Protein AF-A0A7Y5WI92-F1 (afdb_monomer_lite)

Radius of gyration: 19.94 Å; chains: 1; bounding box: 48×37×70 Å

Structure (mmCIF, N/CA/C/O backbone):
data_AF-A0A7Y5WI92-F1
#
_entry.id   AF-A0A7Y5WI92-F1
#
loop_
_atom_site.group_PDB
_atom_site.id
_atom_site.type_symbol
_atom_site.label_atom_id
_atom_site.label_alt_id
_atom_site.label_comp_id
_atom_site.label_asym_id
_atom_site.label_entity_id
_atom_site.label_seq_id
_atom_site.pdbx_PDB_ins_code
_atom_site.Cartn_x
_atom_site.Cartn_y
_atom_site.Cartn_z
_atom_site.occupancy
_atom_site.B_iso_or_equiv
_atom_site.auth_seq_id
_atom_site.auth_comp_id
_atom_site.auth_asym_id
_atom_site.auth_atom_id
_atom_site.pdbx_PDB_model_num
ATOM 1 N N . MET A 1 1 ? -10.619 -9.379 30.634 1.00 44.12 1 MET A N 1
ATOM 2 C CA . MET A 1 1 ? -10.848 -8.044 30.033 1.00 44.12 1 MET A CA 1
ATOM 3 C C . MET A 1 1 ? -9.515 -7.308 30.082 1.00 44.12 1 MET A C 1
ATOM 5 O O . MET A 1 1 ? -8.879 -7.418 31.123 1.00 44.12 1 MET A O 1
ATOM 9 N N . PRO A 1 2 ? -9.027 -6.676 29.000 1.00 53.22 2 PRO A N 1
ATOM 10 C CA . PRO A 1 2 ? -7.726 -6.002 29.025 1.00 53.22 2 PRO A CA 1
ATOM 11 C C . PRO A 1 2 ? -7.753 -4.842 30.025 1.00 53.22 2 PRO A C 1
ATOM 13 O O . PRO A 1 2 ? -8.765 -4.144 30.109 1.00 53.22 2 PRO A O 1
ATOM 16 N N . THR A 1 3 ? -6.672 -4.630 30.774 1.00 62.88 3 THR A N 1
ATOM 17 C CA . THR A 1 3 ? -6.598 -3.511 31.730 1.00 62.88 3 THR A CA 1
ATOM 18 C C . THR A 1 3 ? -6.566 -2.162 30.992 1.00 62.88 3 THR A C 1
ATOM 20 O O . THR A 1 3 ? -6.168 -2.107 29.825 1.00 62.88 3 THR A O 1
ATOM 23 N N . PRO A 1 4 ? -6.912 -1.031 31.639 1.00 60.34 4 PRO A N 1
ATOM 24 C CA . PRO A 1 4 ? -6.808 0.295 31.017 1.00 60.34 4 PRO A CA 1
ATOM 25 C C . PRO A 1 4 ? -5.392 0.644 30.520 1.00 60.34 4 PRO A C 1
ATOM 27 O O . PRO A 1 4 ? -5.226 1.480 29.631 1.00 60.34 4 PRO A O 1
ATOM 30 N N . ALA A 1 5 ? -4.355 0.025 31.094 1.00 57.72 5 ALA A N 1
ATOM 31 C CA . ALA A 1 5 ? -2.976 0.135 30.620 1.00 57.72 5 ALA A CA 1
ATOM 32 C C . ALA A 1 5 ? -2.752 -0.663 29.319 1.00 57.72 5 ALA A C 1
ATOM 34 O O . ALA A 1 5 ? -2.165 -0.140 28.375 1.00 57.72 5 ALA A O 1
ATOM 35 N N . GLU A 1 6 ? -3.295 -1.881 29.231 1.00 55.91 6 GLU A N 1
ATOM 36 C CA . GLU A 1 6 ? -3.242 -2.748 28.042 1.00 55.91 6 GLU A CA 1
ATOM 37 C C . GLU A 1 6 ? -4.072 -2.184 26.869 1.00 55.91 6 GLU A C 1
ATOM 39 O O . GLU A 1 6 ? -3.681 -2.283 25.705 1.00 55.91 6 GLU A O 1
ATOM 44 N N . GLN A 1 7 ? -5.188 -1.506 27.157 1.00 59.47 7 GLN A N 1
ATOM 45 C CA . GLN A 1 7 ? -5.973 -0.779 26.149 1.00 59.47 7 GLN A CA 1
ATOM 46 C C . GLN A 1 7 ? -5.222 0.448 25.605 1.00 59.47 7 GLN A C 1
ATOM 48 O O . GLN A 1 7 ? -5.239 0.700 24.398 1.00 59.47 7 GLN A O 1
ATOM 53 N N . ARG A 1 8 ? -4.512 1.188 26.470 1.00 60.69 8 ARG A N 1
ATOM 54 C CA . ARG A 1 8 ? -3.684 2.339 26.068 1.00 60.69 8 ARG A CA 1
ATOM 55 C C . ARG A 1 8 ? -2.449 1.925 25.266 1.00 60.69 8 ARG A C 1
ATOM 57 O O . ARG A 1 8 ? -2.127 2.594 24.284 1.00 60.69 8 ARG A O 1
ATOM 64 N N . SER A 1 9 ? -1.789 0.823 25.630 1.00 60.28 9 SER A N 1
ATOM 65 C CA . SER A 1 9 ? -0.645 0.304 24.868 1.00 60.28 9 SER A CA 1
ATOM 66 C C . SER A 1 9 ? -1.064 -0.198 23.483 1.00 60.28 9 SER A C 1
ATOM 68 O O . SER A 1 9 ? -0.413 0.134 22.494 1.00 60.28 9 SER A O 1
ATOM 70 N N . THR A 1 10 ? -2.204 -0.893 23.387 1.00 63.06 10 THR A N 1
ATOM 71 C CA . THR A 1 10 ? -2.765 -1.365 22.108 1.00 63.06 10 THR A CA 1
ATOM 72 C C . THR A 1 10 ? -3.136 -0.195 21.188 1.00 63.06 10 THR A C 1
ATOM 74 O O . THR A 1 10 ? -2.841 -0.230 19.993 1.00 63.06 10 THR A O 1
ATOM 77 N N . GLY A 1 11 ? -3.716 0.880 21.740 1.00 78.88 11 GLY A N 1
ATOM 78 C CA . GLY A 1 11 ? -4.037 2.098 20.986 1.00 78.88 11 GLY A CA 1
ATOM 79 C C . GLY A 1 11 ? -2.800 2.818 20.436 1.00 78.88 11 GLY A C 1
ATOM 80 O O . GLY A 1 11 ? -2.787 3.210 19.270 1.00 78.88 11 GLY A O 1
ATOM 81 N N . ARG A 1 12 ? -1.731 2.932 21.239 1.00 85.88 12 ARG A N 1
ATOM 82 C CA . ARG A 1 12 ? -0.458 3.533 20.800 1.00 85.88 12 ARG A CA 1
ATOM 83 C C . ARG A 1 12 ? 0.262 2.677 19.761 1.00 85.88 12 ARG A C 1
ATOM 85 O O . ARG A 1 12 ? 0.777 3.226 18.794 1.00 85.88 12 ARG A O 1
ATOM 92 N N . GLY A 1 13 ? 0.275 1.353 19.928 1.00 89.50 13 GLY A N 1
ATOM 93 C CA . GLY A 1 13 ? 0.869 0.437 18.951 1.00 89.50 13 GLY A CA 1
ATOM 94 C C . GLY A 1 13 ? 0.193 0.532 17.581 1.00 89.50 13 GLY A C 1
ATOM 95 O O . GLY A 1 13 ? 0.869 0.601 16.560 1.00 89.50 13 GLY A O 1
ATOM 96 N N . PHE A 1 14 ? -1.139 0.621 17.554 1.00 90.44 14 PHE A N 1
ATOM 97 C CA . PHE A 1 14 ? -1.894 0.825 16.317 1.00 90.44 14 PHE A CA 1
ATOM 98 C C . PHE A 1 14 ? -1.601 2.184 15.657 1.00 90.44 14 PHE A C 1
ATOM 100 O O . PHE A 1 14 ? -1.408 2.246 14.446 1.00 90.44 14 PHE A O 1
ATOM 107 N N . ALA A 1 15 ? -1.515 3.265 16.437 1.00 93.44 15 ALA A N 1
ATOM 108 C CA . ALA A 1 15 ? -1.177 4.591 15.916 1.00 93.44 15 ALA A CA 1
ATOM 109 C C . ALA A 1 15 ? 0.239 4.638 15.307 1.00 93.44 15 ALA A C 1
ATOM 111 O O . ALA A 1 15 ? 0.433 5.197 14.225 1.00 93.44 15 ALA A O 1
ATOM 112 N N . TRP A 1 16 ? 1.213 3.982 15.946 1.00 94.94 16 TRP A N 1
ATOM 113 C CA . TRP A 1 16 ? 2.556 3.808 15.386 1.00 94.94 16 TRP A CA 1
ATOM 114 C C . TRP A 1 16 ? 2.563 2.962 14.118 1.00 94.94 16 TRP A C 1
ATOM 116 O O . TRP A 1 16 ? 3.269 3.307 13.177 1.00 94.94 16 TRP A O 1
ATOM 126 N N . LEU A 1 17 ? 1.755 1.901 14.059 1.00 94.50 17 LEU A N 1
ATOM 127 C CA . LEU A 1 17 ? 1.609 1.087 12.854 1.00 94.50 17 LEU A CA 1
ATOM 128 C C . LEU A 1 17 ? 1.070 1.916 11.683 1.00 94.50 17 LEU A C 1
ATOM 130 O O . LEU A 1 17 ? 1.618 1.825 10.590 1.00 94.50 17 LEU A O 1
ATOM 134 N N . LEU A 1 18 ? 0.039 2.741 11.898 1.00 95.50 18 LEU A N 1
ATOM 135 C CA . LEU A 1 18 ? -0.482 3.625 10.848 1.00 95.50 18 LEU A CA 1
ATOM 136 C C . LEU A 1 18 ? 0.546 4.682 10.431 1.00 95.50 18 LEU A C 1
ATOM 138 O O . LEU A 1 18 ? 0.718 4.920 9.241 1.00 95.50 18 LEU A O 1
ATOM 142 N N . THR A 1 19 ? 1.259 5.271 11.392 1.00 97.00 19 THR A N 1
ATOM 143 C CA . THR A 1 19 ? 2.294 6.277 11.113 1.00 97.00 19 THR A CA 1
ATOM 144 C C . THR A 1 19 ? 3.440 5.668 10.310 1.00 97.00 19 THR A C 1
ATOM 146 O O . THR A 1 19 ? 3.756 6.144 9.229 1.00 97.00 19 THR A O 1
ATOM 149 N N . GLY A 1 20 ? 4.035 4.580 10.802 1.00 96.56 20 GLY A N 1
ATOM 150 C CA . GLY A 1 20 ? 5.157 3.912 10.147 1.00 96.56 20 GLY A CA 1
ATOM 151 C C . GLY A 1 20 ? 4.761 3.290 8.812 1.00 96.56 20 GLY A C 1
ATOM 152 O O . GLY A 1 20 ? 5.437 3.511 7.814 1.00 96.56 20 GLY A O 1
ATOM 153 N N . GLY A 1 21 ? 3.638 2.569 8.766 1.00 94.69 21 GLY A N 1
ATOM 154 C CA . GLY A 1 21 ? 3.116 1.981 7.534 1.00 94.69 21 GLY A CA 1
ATOM 155 C C . GLY A 1 21 ? 2.783 3.044 6.488 1.00 94.69 21 GLY A C 1
ATOM 156 O O . GLY A 1 21 ? 3.228 2.934 5.351 1.00 94.69 21 GLY A O 1
ATOM 157 N N . GLY A 1 22 ? 2.075 4.107 6.880 1.00 96.38 22 GLY A N 1
ATOM 158 C CA . GLY A 1 22 ? 1.788 5.249 6.014 1.00 96.38 22 GLY A CA 1
ATOM 159 C C . GLY A 1 22 ? 3.062 5.911 5.490 1.00 96.38 22 GLY A C 1
ATOM 160 O O . GLY A 1 22 ? 3.203 6.075 4.286 1.00 96.38 22 GLY A O 1
ATOM 161 N N . SER A 1 23 ? 4.035 6.212 6.351 1.00 97.94 23 SER A N 1
ATOM 162 C CA . SER A 1 23 ? 5.294 6.839 5.929 1.00 97.94 23 SER A CA 1
ATOM 163 C C . SER A 1 23 ? 6.123 5.950 4.997 1.00 97.94 23 SER A C 1
ATOM 165 O O . SER A 1 23 ? 6.623 6.434 3.987 1.00 97.94 23 SER A O 1
ATOM 167 N N . ILE A 1 24 ? 6.245 4.649 5.281 1.00 97.56 24 ILE A N 1
ATOM 168 C CA . ILE A 1 24 ? 6.984 3.708 4.420 1.00 97.56 24 ILE A CA 1
ATOM 169 C C . ILE A 1 24 ? 6.293 3.569 3.059 1.00 97.56 24 ILE A C 1
ATOM 171 O O . ILE A 1 24 ? 6.953 3.636 2.023 1.00 97.56 24 ILE A O 1
ATOM 175 N N . GLY A 1 25 ? 4.965 3.410 3.052 1.00 96.50 25 GLY A N 1
ATOM 176 C CA . GLY A 1 25 ? 4.184 3.345 1.818 1.00 96.50 25 GLY A CA 1
ATOM 177 C C . GLY A 1 25 ? 4.285 4.633 1.004 1.00 96.50 25 GLY A C 1
ATOM 178 O O . GLY A 1 25 ? 4.453 4.576 -0.212 1.00 96.50 25 GLY A O 1
ATOM 179 N N . LEU A 1 26 ? 4.253 5.790 1.671 1.00 97.94 26 LEU A N 1
ATOM 180 C CA . LEU A 1 26 ? 4.402 7.100 1.045 1.00 97.94 26 LEU A CA 1
ATOM 181 C C . LEU A 1 26 ? 5.776 7.252 0.397 1.00 97.94 26 LEU A C 1
ATOM 183 O O . LEU A 1 26 ? 5.848 7.657 -0.757 1.00 97.94 26 LEU A O 1
ATOM 187 N N . LEU A 1 27 ? 6.851 6.893 1.100 1.00 97.69 27 LEU A N 1
ATOM 188 C CA . LEU A 1 27 ? 8.205 6.943 0.550 1.00 97.69 27 LEU A CA 1
ATOM 189 C C . LEU A 1 27 ? 8.338 6.035 -0.677 1.00 97.69 27 LEU A C 1
ATOM 191 O O . LEU A 1 27 ? 8.806 6.487 -1.718 1.00 97.69 27 LEU A O 1
ATOM 195 N N . ALA A 1 28 ? 7.866 4.788 -0.595 1.00 94.88 28 ALA A N 1
ATOM 196 C CA . ALA A 1 28 ? 7.905 3.861 -1.726 1.00 94.88 28 ALA A CA 1
ATOM 197 C C . ALA A 1 28 ? 7.089 4.374 -2.926 1.00 94.88 28 ALA A C 1
ATOM 199 O O . ALA A 1 28 ? 7.553 4.312 -4.063 1.00 94.88 28 ALA A O 1
ATOM 200 N N . ALA A 1 29 ? 5.893 4.919 -2.683 1.00 96.19 29 ALA A N 1
ATOM 201 C CA . ALA A 1 29 ? 5.043 5.483 -3.728 1.00 96.19 29 ALA A CA 1
ATOM 202 C C . ALA A 1 29 ? 5.629 6.766 -4.338 1.00 96.19 29 ALA A C 1
ATOM 204 O O . ALA A 1 29 ? 5.543 6.955 -5.548 1.00 96.19 29 ALA A O 1
ATOM 205 N N . ALA A 1 30 ? 6.246 7.627 -3.528 1.00 96.62 30 ALA A N 1
ATOM 206 C CA . ALA A 1 30 ? 6.900 8.844 -3.994 1.00 96.62 30 ALA A CA 1
ATOM 207 C C . ALA A 1 30 ? 8.115 8.521 -4.870 1.00 96.62 30 ALA A C 1
ATOM 209 O O . ALA A 1 30 ? 8.253 9.099 -5.945 1.00 96.62 30 ALA A O 1
ATOM 210 N N . VAL A 1 31 ? 8.944 7.554 -4.463 1.00 95.44 31 VAL A N 1
ATOM 211 C CA . VAL A 1 31 ? 10.058 7.074 -5.293 1.00 95.44 31 VAL A CA 1
ATOM 212 C C . VAL A 1 31 ? 9.522 6.508 -6.604 1.00 95.44 31 VAL A C 1
ATOM 214 O O . VAL A 1 31 ? 9.915 6.981 -7.660 1.00 95.44 31 VAL A O 1
ATOM 217 N N . LEU A 1 32 ? 8.543 5.598 -6.563 1.00 93.38 32 LEU A N 1
ATOM 218 C CA . LEU A 1 32 ? 7.900 5.074 -7.777 1.00 93.38 32 LEU A CA 1
ATOM 219 C C . LEU A 1 32 ? 7.353 6.174 -8.691 1.00 93.38 32 LEU A C 1
ATOM 221 O O . LEU A 1 32 ? 7.422 6.061 -9.910 1.00 93.38 32 LEU A O 1
ATOM 225 N N . LEU A 1 33 ? 6.791 7.237 -8.125 1.00 94.19 33 LEU A N 1
ATOM 226 C CA . LEU A 1 33 ? 6.288 8.354 -8.908 1.00 94.19 33 LEU A CA 1
ATOM 227 C C . LEU A 1 33 ? 7.425 9.116 -9.606 1.00 94.19 33 LEU A C 1
ATOM 229 O O . LEU A 1 33 ? 7.308 9.433 -10.789 1.00 94.19 33 LEU A O 1
ATOM 233 N N . VAL A 1 34 ? 8.528 9.375 -8.900 1.00 94.75 34 VAL A N 1
ATOM 234 C CA . VAL A 1 34 ? 9.725 10.015 -9.470 1.00 94.75 34 VAL A CA 1
ATOM 235 C C . VAL A 1 34 ? 10.322 9.156 -10.584 1.00 94.75 34 VAL A C 1
ATOM 237 O O . VAL A 1 34 ? 10.576 9.672 -11.670 1.00 94.75 34 VAL A O 1
ATOM 240 N N . GLU A 1 35 ? 10.463 7.850 -10.353 1.00 92.69 35 GLU A N 1
ATOM 241 C CA . GLU A 1 35 ? 10.952 6.876 -11.338 1.00 92.69 35 GLU A CA 1
ATOM 242 C C . GLU A 1 35 ? 10.067 6.872 -12.598 1.00 92.69 35 GLU A C 1
ATOM 244 O O . GLU A 1 35 ? 10.574 6.879 -13.720 1.00 92.69 35 GLU A O 1
ATOM 249 N N . LYS A 1 36 ? 8.735 6.955 -12.438 1.00 90.06 36 LYS A N 1
ATOM 250 C CA . LYS A 1 36 ? 7.794 7.036 -13.570 1.00 90.06 36 LYS A CA 1
ATOM 251 C C . LYS A 1 36 ? 8.021 8.304 -14.379 1.00 90.06 36 LYS A C 1
ATOM 253 O O . LYS A 1 36 ? 8.039 8.246 -15.603 1.00 90.06 36 LYS A O 1
ATOM 258 N N . PHE A 1 37 ? 8.171 9.447 -13.713 1.00 91.38 37 PHE A N 1
ATOM 259 C CA . PHE A 1 37 ? 8.401 10.714 -14.402 1.00 91.38 37 PHE A CA 1
ATOM 260 C C . PHE A 1 37 ? 9.759 10.764 -15.098 1.00 91.38 37 PHE A C 1
ATOM 262 O O . PHE A 1 37 ? 9.850 11.345 -16.175 1.00 91.38 37 PHE A O 1
ATOM 269 N N . ALA A 1 38 ? 10.797 10.161 -14.517 1.00 91.44 38 ALA A N 1
ATOM 270 C CA . ALA A 1 38 ? 12.093 10.026 -15.172 1.00 91.44 38 ALA A CA 1
ATOM 271 C C . ALA A 1 38 ? 11.970 9.192 -16.456 1.00 91.44 38 ALA A C 1
ATOM 273 O O . ALA A 1 38 ? 12.371 9.658 -17.519 1.00 91.44 38 ALA A O 1
ATOM 274 N N . LEU A 1 39 ? 11.296 8.040 -16.382 1.00 88.62 39 LEU A N 1
ATOM 275 C CA . LEU A 1 39 ? 11.058 7.168 -17.535 1.00 88.62 39 LEU A CA 1
ATOM 276 C C . LEU A 1 39 ? 10.194 7.827 -18.629 1.00 88.62 39 LEU A C 1
ATOM 278 O O . LEU A 1 39 ? 10.406 7.597 -19.813 1.00 88.62 39 LEU A O 1
ATOM 282 N N . LEU A 1 40 ? 9.217 8.659 -18.248 1.00 87.56 40 LEU A N 1
ATOM 283 C CA . LEU A 1 40 ? 8.394 9.417 -19.200 1.00 87.56 40 LEU A CA 1
ATOM 284 C C . LEU A 1 40 ? 9.176 10.534 -19.911 1.00 87.56 40 LEU A C 1
ATOM 286 O O . LEU A 1 40 ? 8.797 10.926 -21.011 1.00 87.56 40 LEU A O 1
ATOM 290 N N . ARG A 1 41 ? 10.231 11.071 -19.284 1.00 91.44 41 ARG A N 1
ATOM 291 C CA . ARG A 1 41 ? 11.103 12.093 -19.887 1.00 91.44 41 ARG A CA 1
ATOM 292 C C . ARG A 1 41 ? 12.172 11.480 -20.779 1.00 91.44 41 ARG A C 1
ATOM 294 O O . ARG A 1 41 ? 12.480 12.048 -21.820 1.00 91.44 41 ARG A O 1
ATOM 301 N N . ASP A 1 42 ? 12.728 10.352 -20.358 1.00 89.69 42 ASP A N 1
ATOM 302 C CA . ASP A 1 42 ? 13.762 9.623 -21.078 1.00 89.69 42 ASP A CA 1
ATOM 303 C C . ASP A 1 42 ? 13.425 8.122 -21.090 1.00 89.69 42 ASP A C 1
ATOM 305 O O . ASP A 1 42 ? 13.624 7.435 -20.085 1.00 89.69 42 ASP A O 1
ATOM 309 N N . PRO A 1 43 ? 12.943 7.583 -22.224 1.00 85.88 43 PRO A N 1
ATOM 310 C CA . PRO A 1 43 ? 12.629 6.162 -22.359 1.00 85.88 43 PRO A CA 1
ATOM 311 C C . PRO A 1 43 ? 13.834 5.227 -22.184 1.00 85.88 43 PRO A C 1
ATOM 313 O O . PRO A 1 43 ? 13.641 4.025 -22.010 1.00 85.88 43 PRO A O 1
ATOM 316 N N . THR A 1 44 ? 15.065 5.749 -22.252 1.00 87.38 44 THR A N 1
ATOM 317 C CA . THR A 1 44 ? 16.300 4.979 -22.033 1.00 87.38 44 THR A CA 1
ATOM 318 C C . THR A 1 44 ? 16.743 4.958 -20.568 1.00 87.38 44 THR A C 1
ATOM 320 O O . THR A 1 44 ? 17.673 4.231 -20.215 1.00 87.38 44 THR A O 1
ATOM 323 N N . TYR A 1 45 ? 16.050 5.701 -19.698 1.00 87.50 45 TYR A N 1
ATOM 324 C CA . TYR A 1 45 ? 16.299 5.715 -18.264 1.00 87.50 45 TYR A CA 1
ATOM 325 C C . TYR A 1 45 ? 16.100 4.325 -17.648 1.00 87.50 45 TYR A C 1
ATOM 327 O O . TYR A 1 45 ? 15.074 3.674 -17.851 1.00 87.50 45 TYR A O 1
ATOM 335 N N . VAL A 1 46 ? 17.069 3.890 -16.841 1.00 87.94 46 VAL A N 1
ATOM 336 C CA . VAL A 1 46 ? 17.007 2.629 -16.095 1.00 87.94 46 VAL A CA 1
ATOM 337 C C . VAL A 1 46 ? 16.598 2.934 -14.653 1.00 87.94 46 VAL A C 1
ATOM 339 O O . VAL A 1 46 ? 17.393 3.525 -13.919 1.00 87.94 46 VAL A O 1
ATOM 342 N N . PRO A 1 47 ? 15.390 2.526 -14.216 1.00 87.94 47 PRO A N 1
ATOM 343 C CA . PRO A 1 47 ? 14.935 2.807 -12.861 1.00 87.94 47 PRO A CA 1
ATOM 344 C C . PRO A 1 47 ? 15.801 2.144 -11.796 1.00 87.94 47 PRO A C 1
ATOM 346 O O . PRO A 1 47 ? 16.227 1.001 -11.981 1.00 87.94 47 PRO A O 1
ATOM 349 N N . SER A 1 48 ? 15.952 2.783 -10.634 1.00 85.06 48 SER A N 1
ATOM 350 C CA . SER A 1 48 ? 16.763 2.251 -9.518 1.00 85.06 48 SER A CA 1
ATOM 351 C C . SER A 1 48 ? 16.273 0.891 -8.993 1.00 85.06 48 SER A C 1
ATOM 353 O O . SER A 1 48 ? 17.038 0.081 -8.473 1.00 85.06 48 SER A O 1
ATOM 355 N N . CYS A 1 49 ? 14.983 0.615 -9.181 1.00 84.00 49 CYS A N 1
ATOM 356 C CA . CYS A 1 49 ? 14.313 -0.640 -8.858 1.00 84.00 49 CYS A CA 1
ATOM 357 C C . CYS A 1 49 ? 14.497 -1.747 -9.919 1.00 84.00 49 CYS A C 1
ATOM 359 O O . CYS A 1 49 ? 13.878 -2.805 -9.779 1.00 84.00 49 CYS A O 1
ATOM 361 N N . SER A 1 50 ? 15.280 -1.519 -10.981 1.00 88.00 50 SER A N 1
ATOM 362 C CA . SER A 1 50 ? 15.551 -2.492 -12.050 1.00 88.00 50 SER A CA 1
ATOM 363 C C . SER A 1 50 ? 16.916 -3.147 -11.840 1.00 88.00 50 SER A C 1
ATOM 365 O O . SER A 1 50 ? 17.943 -2.627 -12.260 1.00 88.00 50 SER A O 1
ATOM 367 N N . ILE A 1 51 ? 16.919 -4.287 -11.151 1.00 83.12 51 ILE A N 1
ATOM 368 C CA . ILE A 1 51 ? 18.138 -4.968 -10.685 1.00 83.12 51 ILE A CA 1
ATOM 369 C C . ILE A 1 51 ? 18.509 -6.118 -11.624 1.00 83.12 51 ILE A C 1
ATOM 371 O O . ILE A 1 51 ? 19.681 -6.399 -11.859 1.00 83.12 51 ILE A O 1
ATOM 375 N N . ASN A 1 52 ? 17.501 -6.822 -12.134 1.00 81.50 52 ASN A N 1
ATOM 376 C CA . ASN A 1 52 ? 17.672 -7.976 -13.006 1.00 81.50 52 ASN A CA 1
ATOM 377 C C . ASN A 1 52 ? 16.413 -8.161 -13.880 1.00 81.50 52 ASN A C 1
ATOM 379 O O . ASN A 1 52 ? 15.424 -7.453 -13.674 1.00 81.50 52 ASN A O 1
ATOM 383 N N . PRO A 1 53 ? 16.409 -9.101 -14.844 1.00 78.25 53 PRO A N 1
ATOM 384 C CA . PRO A 1 53 ? 15.280 -9.275 -15.761 1.00 78.25 53 PRO A CA 1
ATOM 385 C C . PRO A 1 53 ? 13.937 -9.584 -15.080 1.00 78.25 53 PRO A C 1
ATOM 387 O O . PRO A 1 53 ? 12.894 -9.210 -15.606 1.00 78.25 53 PRO A O 1
ATOM 390 N N . VAL A 1 54 ? 13.949 -10.230 -13.907 1.00 80.00 54 VAL A N 1
ATOM 391 C CA . VAL A 1 54 ? 12.739 -10.539 -13.125 1.00 80.00 54 VAL A CA 1
ATOM 392 C C . VAL A 1 54 ? 12.350 -9.371 -12.217 1.00 80.00 54 VAL A C 1
ATOM 394 O O . VAL A 1 54 ? 11.176 -9.020 -12.129 1.00 80.00 54 VAL A O 1
ATOM 397 N N . LEU A 1 55 ? 13.319 -8.740 -11.552 1.00 82.75 55 LEU A N 1
ATOM 398 C CA . LEU A 1 55 ? 13.160 -7.542 -10.729 1.00 82.75 55 LEU A CA 1
ATOM 399 C C . LEU A 1 55 ? 13.373 -6.289 -11.591 1.00 82.75 55 LEU A C 1
ATOM 401 O O . LEU A 1 55 ? 14.376 -5.590 -11.436 1.00 82.75 55 LEU A O 1
ATOM 405 N N . SER A 1 56 ? 12.447 -6.035 -12.519 1.00 86.06 56 SER A N 1
ATOM 406 C CA . SER A 1 56 ? 12.530 -4.949 -13.500 1.00 86.06 56 SER A CA 1
ATOM 407 C C . SER A 1 56 ? 11.350 -3.987 -13.385 1.00 86.06 56 SER A C 1
ATOM 409 O O . SER A 1 56 ? 10.272 -4.191 -13.946 1.00 86.06 56 SER A O 1
ATOM 411 N N . CYS A 1 57 ? 11.585 -2.885 -12.683 1.00 81.19 57 CYS A N 1
ATOM 412 C CA . CYS A 1 57 ? 10.637 -1.790 -12.519 1.00 81.19 57 CYS A CA 1
ATOM 413 C C . CYS A 1 57 ? 10.218 -1.179 -13.864 1.00 81.19 57 CYS A C 1
ATOM 415 O O . CYS A 1 57 ? 9.031 -0.966 -14.098 1.00 81.19 57 CYS A O 1
ATOM 417 N N . GLY A 1 58 ? 11.179 -0.970 -14.775 1.00 78.06 58 GLY A N 1
ATOM 418 C CA . GLY A 1 58 ? 10.927 -0.370 -16.089 1.00 78.06 58 GLY A CA 1
ATOM 419 C C . GLY A 1 58 ? 9.919 -1.165 -16.919 1.00 78.06 58 GLY A C 1
ATOM 420 O O . GLY A 1 58 ? 8.985 -0.585 -17.466 1.00 78.06 58 GLY A O 1
ATOM 421 N N . SER A 1 59 ? 10.037 -2.499 -16.922 1.00 78.50 59 SER A N 1
ATOM 422 C CA . SER A 1 59 ? 9.104 -3.385 -17.636 1.00 78.50 59 SER A CA 1
ATOM 423 C C . SER A 1 59 ? 7.683 -3.368 -17.072 1.00 78.50 59 SER A C 1
ATOM 425 O O . SER A 1 59 ? 6.728 -3.578 -17.809 1.00 78.50 59 SER A O 1
ATOM 427 N N . VAL A 1 60 ? 7.525 -3.095 -15.773 1.00 81.88 60 VAL A N 1
ATOM 428 C CA . VAL A 1 60 ? 6.210 -2.965 -15.132 1.00 81.88 60 VAL A CA 1
ATOM 429 C C . VAL A 1 60 ? 5.609 -1.594 -15.438 1.00 81.88 60 VAL A C 1
ATOM 431 O O . VAL A 1 60 ? 4.423 -1.484 -15.745 1.00 81.88 60 VAL A O 1
ATOM 434 N N . MET A 1 61 ? 6.420 -0.538 -15.369 1.00 82.56 61 MET A N 1
ATOM 435 C CA . MET A 1 61 ? 5.967 0.852 -15.463 1.00 82.56 61 MET A CA 1
ATOM 436 C C . MET A 1 61 ? 5.658 1.319 -16.887 1.00 82.56 61 MET A C 1
ATOM 438 O O . MET A 1 61 ? 4.944 2.312 -17.045 1.00 82.56 61 MET A O 1
ATOM 442 N N . SER A 1 62 ? 6.153 0.617 -17.906 1.00 81.44 62 SER A N 1
ATOM 443 C CA . SER A 1 62 ? 5.828 0.858 -19.318 1.00 81.44 62 SER A CA 1
ATOM 444 C C . SER A 1 62 ? 4.489 0.251 -19.753 1.00 81.44 62 SER A C 1
ATOM 446 O O . SER A 1 62 ? 4.056 0.457 -20.885 1.00 81.44 62 SER A O 1
ATOM 448 N N . THR A 1 63 ? 3.813 -0.488 -18.870 1.00 83.25 63 THR A N 1
ATOM 449 C CA . THR A 1 63 ? 2.556 -1.166 -19.201 1.00 83.25 63 THR A CA 1
ATOM 450 C C . THR A 1 63 ? 1.334 -0.266 -18.993 1.00 83.25 63 THR A C 1
ATOM 452 O O . THR A 1 63 ? 1.340 0.570 -18.085 1.00 83.25 63 THR A O 1
ATOM 455 N N . PRO A 1 64 ? 0.235 -0.470 -19.746 1.00 81.88 64 PRO A N 1
ATOM 456 C CA . PRO A 1 64 ? -1.030 0.235 -19.511 1.00 81.88 64 PRO A CA 1
ATOM 457 C C . PRO A 1 64 ? -1.580 0.044 -18.089 1.00 81.88 64 PRO A C 1
ATOM 459 O O . PRO A 1 64 ? -2.236 0.918 -17.532 1.00 81.88 64 PRO A O 1
ATOM 462 N N . GLN A 1 65 ? -1.277 -1.092 -17.459 1.00 84.44 65 GLN A N 1
ATOM 463 C CA . GLN A 1 65 ? -1.675 -1.406 -16.091 1.00 84.44 65 GLN A CA 1
ATOM 464 C C . GLN A 1 65 ? -1.058 -0.449 -15.067 1.00 84.44 65 GLN A C 1
ATOM 466 O O . GLN A 1 65 ? -1.637 -0.276 -13.995 1.00 84.44 65 GLN A O 1
ATOM 471 N N . ALA A 1 66 ? 0.083 0.177 -15.380 1.00 81.00 66 ALA A N 1
ATOM 472 C CA . ALA A 1 66 ? 0.716 1.190 -14.537 1.00 81.00 66 ALA A CA 1
ATOM 473 C C . ALA A 1 66 ? -0.072 2.515 -14.490 1.00 81.00 66 ALA A C 1
ATOM 475 O O . ALA A 1 66 ? 0.213 3.360 -13.636 1.00 81.00 66 ALA A O 1
ATOM 476 N N . GLU A 1 67 ? -1.070 2.673 -15.365 1.00 89.44 67 GLU A N 1
ATOM 477 C CA . GLU A 1 67 ? -1.945 3.841 -15.490 1.00 89.44 67 GLU A CA 1
ATOM 478 C C . GLU A 1 67 ? -3.420 3.413 -15.563 1.00 89.44 67 GLU A C 1
ATOM 480 O O . GLU A 1 67 ?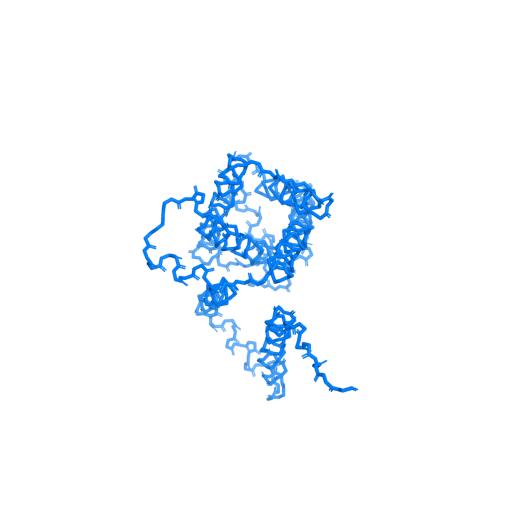 -4.176 3.819 -16.443 1.00 89.44 67 GLU A O 1
ATOM 485 N N . ALA A 1 68 ? -3.853 2.573 -14.615 1.00 86.69 68 ALA A N 1
ATOM 486 C CA . ALA A 1 68 ? -5.158 1.905 -14.656 1.00 86.69 68 ALA A CA 1
ATOM 487 C C . ALA A 1 68 ? -6.359 2.872 -14.697 1.00 86.69 68 ALA A C 1
ATOM 489 O O . ALA A 1 68 ? -7.431 2.507 -15.174 1.00 86.69 68 ALA A O 1
ATOM 490 N N . PHE A 1 69 ? -6.175 4.100 -14.207 1.00 88.19 69 PHE A N 1
ATOM 491 C CA . PHE A 1 69 ? -7.192 5.155 -14.180 1.00 88.19 69 PHE A CA 1
ATOM 492 C C . PHE A 1 69 ? -6.863 6.331 -15.118 1.00 88.19 69 PHE A C 1
ATOM 494 O O . PHE A 1 69 ? -7.415 7.417 -14.956 1.00 88.19 69 PHE A O 1
ATOM 501 N N . GLY A 1 70 ? -5.949 6.140 -16.077 1.00 87.00 70 GLY A N 1
ATOM 502 C CA . GLY A 1 70 ? -5.495 7.188 -17.003 1.00 87.00 70 GLY A CA 1
ATOM 503 C C . GLY A 1 70 ? -4.425 8.123 -16.430 1.00 87.00 70 GLY A C 1
ATOM 504 O O . GLY A 1 70 ? -4.081 9.125 -17.049 1.00 87.00 70 GLY A O 1
ATOM 505 N N . PHE A 1 71 ? -3.897 7.812 -15.246 1.00 90.44 71 PHE A N 1
ATOM 506 C CA . PHE A 1 71 ? -2.776 8.512 -14.628 1.00 90.44 71 PHE A CA 1
ATOM 507 C C . PHE A 1 71 ? -1.885 7.522 -13.869 1.00 90.44 71 PHE A C 1
ATOM 509 O O . PHE A 1 71 ? -2.360 6.443 -13.503 1.00 90.44 71 PHE A O 1
ATOM 516 N N . PRO A 1 72 ? -0.615 7.873 -13.584 1.00 91.88 72 PRO A N 1
ATOM 517 C CA . PRO A 1 72 ? 0.305 6.992 -12.877 1.00 91.88 72 PRO A CA 1
ATOM 518 C C . PRO A 1 72 ? -0.260 6.487 -11.548 1.00 91.88 72 PRO A C 1
ATOM 520 O O . PRO A 1 72 ? -0.475 7.265 -10.616 1.00 91.88 72 PRO A O 1
ATOM 523 N N . ASN A 1 73 ? -0.407 5.168 -11.416 1.00 93.50 73 ASN A N 1
ATOM 524 C CA . ASN A 1 73 ? -0.859 4.527 -10.180 1.00 93.50 73 ASN A CA 1
ATOM 525 C C . ASN A 1 73 ? -0.081 4.965 -8.918 1.00 93.50 73 ASN A C 1
ATOM 527 O O . ASN A 1 73 ? -0.714 5.063 -7.863 1.00 93.50 73 ASN A O 1
ATOM 531 N N . PRO A 1 74 ? 1.243 5.261 -8.962 1.00 93.44 74 PRO A N 1
ATOM 532 C CA . PRO A 1 74 ? 1.963 5.765 -7.791 1.00 93.44 74 PRO A CA 1
ATOM 533 C C . PRO A 1 74 ? 1.349 7.026 -7.163 1.00 93.44 74 PRO A C 1
ATOM 535 O O . PRO A 1 74 ? 1.467 7.201 -5.952 1.00 93.44 74 PRO A O 1
ATOM 538 N N . LEU A 1 75 ? 0.615 7.853 -7.923 1.00 95.19 75 LEU A N 1
ATOM 539 C CA . LEU A 1 75 ? -0.121 9.003 -7.377 1.00 95.19 75 LEU A CA 1
ATOM 540 C C . LEU A 1 75 ? -1.196 8.582 -6.368 1.00 95.19 75 LEU A C 1
ATOM 542 O O . LEU A 1 75 ? -1.325 9.211 -5.318 1.00 95.19 75 LEU A O 1
ATOM 546 N N . LEU A 1 76 ? -1.924 7.491 -6.637 1.00 95.38 76 LEU A N 1
ATOM 547 C CA . LEU A 1 76 ? -2.888 6.934 -5.679 1.00 95.38 76 LEU A CA 1
ATOM 548 C C . LEU A 1 76 ? -2.194 6.517 -4.385 1.00 95.38 76 LEU A C 1
ATOM 550 O O . LEU A 1 76 ? -2.716 6.755 -3.296 1.00 95.38 76 LEU A O 1
ATOM 554 N N . GLY A 1 77 ? -1.006 5.918 -4.512 1.00 95.81 77 GLY A N 1
ATOM 555 C CA . GLY A 1 77 ? -0.166 5.550 -3.378 1.00 95.81 77 GLY A CA 1
ATOM 556 C C . GLY A 1 77 ? 0.228 6.773 -2.555 1.00 95.81 77 GLY A C 1
ATOM 557 O O . GLY A 1 77 ? -0.011 6.792 -1.352 1.00 95.81 77 GLY A O 1
ATOM 558 N N . VAL A 1 78 ? 0.760 7.818 -3.196 1.00 97.88 78 VAL A N 1
ATOM 559 C CA . VAL A 1 78 ? 1.159 9.062 -2.520 1.00 97.88 78 VAL A CA 1
ATOM 560 C C . VAL A 1 78 ? -0.010 9.659 -1.738 1.00 97.88 78 VAL A C 1
ATOM 562 O O . VAL A 1 78 ? 0.125 9.919 -0.543 1.00 97.88 78 VAL A O 1
ATOM 565 N N . VAL A 1 79 ? -1.181 9.813 -2.360 1.00 97.69 79 VAL A N 1
ATOM 566 C CA . VAL A 1 79 ? -2.361 10.380 -1.686 1.00 97.69 79 VAL A CA 1
ATOM 567 C C . VAL A 1 79 ? -2.831 9.478 -0.542 1.00 97.69 79 VAL A C 1
ATOM 569 O O . VAL A 1 79 ? -2.970 9.933 0.594 1.00 97.69 79 VAL A O 1
ATOM 572 N N . GLY A 1 80 ? -3.044 8.188 -0.815 1.00 97.50 80 GLY A N 1
ATOM 573 C CA . GLY A 1 80 ? -3.580 7.244 0.163 1.00 97.50 80 GLY A CA 1
ATOM 574 C C . GLY A 1 80 ? -2.669 7.063 1.377 1.00 97.50 80 GLY A C 1
ATOM 575 O O . GLY A 1 80 ? -3.132 7.127 2.518 1.00 97.50 80 GLY A O 1
ATOM 576 N N . PHE A 1 81 ? -1.366 6.890 1.157 1.00 98.06 81 PHE A N 1
ATOM 577 C CA . PHE A 1 81 ? -0.406 6.706 2.241 1.00 98.06 81 PHE A CA 1
ATOM 578 C C . PHE A 1 81 ? -0.137 7.987 3.027 1.00 98.06 81 PHE A C 1
ATOM 580 O O . PHE A 1 81 ? 0.037 7.901 4.242 1.00 98.06 81 PHE A O 1
ATOM 587 N N . THR A 1 82 ? -0.196 9.162 2.388 1.00 98.38 82 THR A N 1
ATOM 588 C CA . THR A 1 82 ? -0.160 10.447 3.108 1.00 98.38 82 THR A CA 1
ATOM 589 C C . THR A 1 82 ? -1.321 10.538 4.089 1.00 98.38 82 THR A C 1
ATOM 591 O O . THR A 1 82 ? -1.101 10.779 5.273 1.00 98.38 82 THR A O 1
ATOM 594 N N . VAL A 1 83 ? -2.549 10.253 3.638 1.00 98.06 83 VAL A N 1
ATOM 595 C CA . VAL A 1 83 ? -3.736 10.257 4.508 1.00 98.06 83 VAL A CA 1
ATOM 596 C C . VAL A 1 83 ? -3.560 9.292 5.684 1.00 98.06 83 VAL A C 1
ATOM 598 O O . VAL A 1 83 ? -3.807 9.667 6.829 1.00 98.06 83 VAL A O 1
ATOM 601 N N . VAL A 1 84 ? -3.091 8.066 5.436 1.00 97.88 84 VAL A N 1
ATOM 602 C CA . VAL A 1 84 ? -2.846 7.079 6.502 1.00 97.88 84 VAL A CA 1
ATOM 603 C C . VAL A 1 84 ? -1.786 7.562 7.498 1.00 97.88 84 VAL A C 1
ATOM 605 O O . VAL A 1 84 ? -2.000 7.449 8.708 1.00 97.88 84 VAL A O 1
ATOM 608 N N . ALA A 1 85 ? -0.675 8.125 7.016 1.00 97.94 85 ALA A N 1
ATOM 609 C CA . ALA A 1 85 ? 0.385 8.661 7.865 1.00 97.94 85 ALA A CA 1
ATOM 610 C C . ALA A 1 85 ? -0.137 9.805 8.746 1.00 97.94 85 ALA A C 1
ATOM 612 O O . ALA A 1 85 ? 0.062 9.788 9.962 1.00 97.94 85 ALA A O 1
ATOM 613 N N . THR A 1 86 ? -0.887 10.748 8.165 1.00 98.00 86 THR A N 1
ATOM 614 C CA . THR A 1 86 ? -1.521 11.854 8.897 1.00 98.00 86 THR A CA 1
ATOM 615 C C . THR A 1 86 ? -2.474 11.344 9.973 1.00 98.00 86 THR A C 1
ATOM 617 O O . THR A 1 86 ? -2.452 11.842 11.097 1.00 98.00 86 THR A O 1
ATOM 620 N N . ILE A 1 87 ? -3.277 10.317 9.675 1.00 96.56 87 ILE A N 1
ATOM 621 C CA . ILE A 1 87 ? -4.164 9.688 10.663 1.00 96.56 87 ILE A CA 1
ATOM 622 C C . ILE A 1 87 ? -3.358 9.077 11.808 1.00 96.56 87 ILE A C 1
ATOM 624 O O . ILE A 1 87 ? -3.716 9.261 12.971 1.00 96.56 87 ILE A O 1
ATOM 628 N N . GLY A 1 88 ? -2.269 8.372 11.499 1.00 96.06 88 GLY A N 1
ATOM 629 C CA . GLY A 1 88 ? -1.369 7.812 12.504 1.00 96.06 88 GLY A CA 1
ATOM 630 C C . GLY A 1 88 ? -0.825 8.881 13.453 1.00 96.06 88 GLY A C 1
ATOM 631 O O . GLY A 1 88 ? -0.968 8.751 14.670 1.00 96.06 88 GLY A O 1
ATOM 632 N N . VAL A 1 89 ? -0.293 9.975 12.900 1.00 97.50 89 VAL A N 1
ATOM 633 C CA . VAL A 1 89 ? 0.231 11.109 13.678 1.00 97.50 89 VAL A CA 1
ATOM 634 C C . VAL A 1 89 ? -0.870 11.770 14.508 1.00 97.50 89 VAL A C 1
ATOM 636 O O . VAL A 1 89 ? -0.667 12.031 15.692 1.00 97.50 89 VAL A O 1
ATOM 639 N N . ALA A 1 90 ? -2.060 11.979 13.941 1.00 96.19 90 ALA A N 1
ATOM 640 C CA . ALA A 1 90 ? -3.190 12.555 14.666 1.00 96.19 90 ALA A CA 1
ATOM 641 C C . ALA A 1 90 ? -3.594 11.693 15.876 1.00 96.19 90 ALA A C 1
ATOM 643 O O . ALA A 1 90 ? -3.853 12.219 16.958 1.00 96.19 90 ALA A O 1
ATOM 644 N N . LEU A 1 91 ? -3.602 10.364 15.732 1.00 94.69 91 LEU A N 1
ATOM 645 C CA . LEU A 1 91 ? -3.868 9.447 16.844 1.00 94.69 91 LEU A CA 1
ATOM 646 C C . LEU A 1 91 ? -2.774 9.505 17.917 1.00 94.69 91 LEU A C 1
ATOM 648 O O . LEU A 1 91 ? -3.092 9.449 19.105 1.00 94.69 91 LEU A O 1
ATOM 652 N N . LEU A 1 92 ? -1.502 9.645 17.523 1.00 93.69 92 LEU A N 1
ATOM 653 C CA . LEU A 1 92 ? -0.391 9.847 18.462 1.00 93.69 92 LEU A CA 1
ATOM 654 C C . LEU A 1 92 ? -0.513 11.179 19.216 1.00 93.69 92 LEU A C 1
ATOM 656 O O . LEU A 1 92 ? -0.208 11.224 20.406 1.00 93.69 92 LEU A O 1
ATOM 660 N N . ALA A 1 93 ? -1.035 12.219 18.564 1.00 93.75 93 ALA A N 1
ATOM 661 C CA . ALA A 1 93 ? -1.368 13.505 19.178 1.00 93.75 93 ALA A CA 1
ATOM 662 C C . ALA A 1 93 ? -2.624 13.457 20.076 1.00 93.75 93 ALA A C 1
ATOM 664 O O . ALA A 1 93 ? -2.993 14.458 20.685 1.00 93.75 93 ALA A O 1
ATOM 665 N N . GLY A 1 94 ? -3.285 12.299 20.189 1.00 90.44 94 GLY A N 1
ATOM 666 C CA . GLY A 1 94 ? -4.439 12.094 21.064 1.00 90.44 94 GLY A CA 1
ATOM 667 C C . GLY A 1 94 ? -5.799 12.309 20.400 1.00 90.44 94 GLY A C 1
ATOM 668 O O . GLY A 1 94 ? -6.812 12.320 21.106 1.00 90.44 94 GLY A O 1
ATOM 669 N N . ALA A 1 95 ? -5.858 12.438 19.069 1.00 91.75 95 ALA A N 1
ATOM 670 C CA . ALA A 1 95 ? -7.122 12.540 18.348 1.00 91.75 95 ALA A CA 1
ATOM 671 C C . ALA A 1 95 ? -8.004 11.304 18.589 1.00 91.75 95 ALA A C 1
ATOM 673 O O . ALA A 1 95 ? -7.532 10.167 18.670 1.00 91.75 95 ALA A O 1
ATOM 674 N N . ARG A 1 96 ? -9.319 11.526 18.671 1.00 89.69 96 ARG A N 1
ATOM 675 C CA . ARG A 1 96 ? -10.326 10.473 18.874 1.00 89.69 96 ARG A CA 1
ATOM 676 C C . ARG A 1 96 ? -11.349 10.516 17.737 1.00 89.69 96 ARG A C 1
ATOM 678 O O . ARG A 1 96 ? -12.409 11.116 17.902 1.00 89.69 96 ARG A O 1
ATOM 685 N N . PRO A 1 97 ? -11.042 9.914 16.573 1.00 88.38 97 PRO A N 1
ATOM 686 C CA . PRO A 1 97 ? -11.916 9.993 15.412 1.00 88.38 97 PRO A CA 1
ATOM 687 C C . PRO A 1 97 ? -13.250 9.286 15.662 1.00 88.38 97 PRO A C 1
ATOM 689 O O . PRO A 1 97 ? -13.301 8.241 16.323 1.00 88.38 97 PRO A O 1
ATOM 692 N N . THR A 1 98 ? -14.320 9.833 15.088 1.00 91.06 98 THR A N 1
ATOM 693 C CA . THR A 1 98 ? -15.680 9.284 15.178 1.00 91.06 98 THR A CA 1
ATOM 694 C C . THR A 1 98 ? -15.828 7.998 14.360 1.00 91.06 98 THR A C 1
ATOM 696 O O . THR A 1 98 ? -14.986 7.660 13.528 1.00 91.06 98 THR A O 1
ATOM 699 N N . ARG A 1 99 ? -16.922 7.251 14.570 1.00 89.19 99 ARG A N 1
ATOM 700 C CA . ARG A 1 99 ? -17.184 5.976 13.873 1.00 89.19 99 ARG A CA 1
ATOM 701 C C . ARG A 1 99 ? -17.115 6.098 12.347 1.00 89.19 99 ARG A C 1
ATOM 703 O O . ARG A 1 99 ? -16.554 5.213 11.709 1.00 89.19 99 ARG A O 1
ATOM 710 N N . TRP A 1 100 ? -17.661 7.169 11.774 1.00 91.44 100 TRP A N 1
ATOM 711 C CA . TRP A 1 100 ? -17.710 7.353 10.320 1.00 91.44 100 TRP A CA 1
ATOM 712 C C . TRP A 1 100 ? -16.314 7.503 9.708 1.00 91.44 100 TRP A C 1
ATOM 714 O O . TRP A 1 100 ? -16.026 6.901 8.678 1.00 91.44 100 TRP A O 1
ATOM 724 N N . PHE A 1 101 ? -15.406 8.184 10.413 1.00 92.25 101 PHE A N 1
ATOM 725 C CA . PHE A 1 101 ? -14.007 8.303 10.007 1.00 92.25 101 PHE A CA 1
ATOM 726 C C . PHE A 1 101 ? -13.331 6.933 9.853 1.00 92.25 101 PHE A C 1
ATOM 728 O O . PHE A 1 101 ? -12.620 6.667 8.887 1.00 92.25 101 PHE A O 1
ATOM 735 N N . TRP A 1 102 ? -13.605 6.023 10.786 1.00 93.69 102 TRP A N 1
ATOM 736 C CA . TRP A 1 102 ? -13.067 4.665 10.754 1.00 93.69 102 TRP A CA 1
ATOM 737 C C . TRP A 1 102 ? -13.648 3.796 9.640 1.00 93.69 102 TRP A C 1
ATOM 739 O O . TRP A 1 102 ? -12.949 2.920 9.129 1.00 93.69 102 TRP A O 1
ATOM 749 N N . LEU A 1 103 ? -14.903 4.040 9.255 1.00 93.88 103 LEU A N 1
ATOM 750 C CA . LEU A 1 103 ? -15.520 3.402 8.092 1.00 93.88 103 LEU A CA 1
ATOM 751 C C . LEU A 1 103 ? -14.923 3.942 6.788 1.00 93.88 103 LEU A C 1
ATOM 753 O O . LEU A 1 103 ? -14.634 3.154 5.894 1.00 93.88 103 LEU A O 1
ATOM 757 N N . GLY A 1 104 ? -14.653 5.248 6.705 1.00 95.94 104 GLY A N 1
ATOM 758 C CA . GLY A 1 104 ? -13.930 5.846 5.580 1.00 95.94 104 GLY A CA 1
ATOM 759 C C . GLY A 1 104 ? -12.521 5.266 5.423 1.00 95.94 104 GLY A C 1
ATOM 760 O O . GLY A 1 104 ? -12.144 4.835 4.335 1.00 95.94 104 GLY A O 1
ATOM 761 N N . LEU A 1 105 ? -11.770 5.147 6.525 1.00 96.00 105 LEU A N 1
ATOM 762 C CA . LEU A 1 105 ? -10.449 4.510 6.513 1.00 96.00 105 LEU A CA 1
ATOM 763 C C . LEU A 1 105 ? -10.522 3.028 6.107 1.00 96.00 105 LEU A C 1
ATOM 765 O O . LEU A 1 105 ? -9.664 2.548 5.366 1.00 96.00 105 LEU A O 1
ATOM 769 N N . GLN A 1 106 ? -11.552 2.300 6.552 1.00 96.81 106 GLN A N 1
ATOM 770 C CA . GLN A 1 106 ? -11.793 0.931 6.091 1.00 96.81 106 GLN A CA 1
ATOM 771 C C . GLN A 1 106 ? -12.036 0.890 4.586 1.00 96.81 106 GLN A C 1
ATOM 773 O O . GLN A 1 106 ? -11.432 0.069 3.903 1.00 96.81 106 GLN A O 1
ATOM 778 N N . ALA A 1 107 ? -12.909 1.753 4.067 1.00 97.25 107 ALA A N 1
ATOM 779 C CA . ALA A 1 107 ? -13.232 1.793 2.648 1.00 97.25 107 ALA A CA 1
ATOM 780 C C . ALA A 1 107 ? -11.975 2.069 1.812 1.00 97.25 107 ALA A C 1
ATOM 782 O O . ALA A 1 107 ? -11.676 1.309 0.895 1.00 97.25 107 ALA A O 1
ATOM 783 N N . GLY A 1 108 ? -11.180 3.072 2.199 1.00 97.38 108 GLY A N 1
ATOM 784 C CA . GLY A 1 108 ? -9.923 3.404 1.524 1.00 97.38 108 GLY A CA 1
ATOM 785 C C . GLY A 1 108 ? -8.898 2.266 1.564 1.00 97.38 108 GLY A C 1
ATOM 786 O O . GLY A 1 108 ? -8.361 1.880 0.528 1.00 97.38 108 GLY A O 1
ATOM 787 N N . THR A 1 109 ? -8.662 1.666 2.737 1.00 97.38 109 THR A N 1
ATOM 788 C CA . THR A 1 109 ? -7.722 0.533 2.857 1.00 97.38 109 THR A CA 1
ATOM 789 C C . THR A 1 109 ? -8.210 -0.718 2.130 1.00 97.38 109 THR A C 1
ATOM 791 O O . THR A 1 109 ? -7.393 -1.449 1.581 1.00 97.38 109 THR A O 1
ATOM 794 N N . THR A 1 110 ? -9.523 -0.947 2.058 1.00 98.00 110 THR A N 1
ATOM 795 C CA . THR A 1 110 ? -10.116 -2.054 1.291 1.00 98.00 110 THR A CA 1
ATOM 796 C C . THR A 1 110 ? -9.957 -1.828 -0.212 1.00 98.00 110 THR A C 1
ATOM 798 O O . THR A 1 110 ? -9.548 -2.741 -0.924 1.00 98.00 110 THR A O 1
ATOM 801 N N . ALA A 1 111 ? -10.213 -0.610 -0.698 1.00 97.62 111 ALA A N 1
ATOM 802 C CA . ALA A 1 111 ? -10.008 -0.259 -2.101 1.00 97.62 111 ALA A CA 1
ATOM 803 C C . ALA A 1 111 ? -8.536 -0.431 -2.507 1.00 97.62 111 ALA A C 1
ATOM 805 O O . ALA A 1 111 ? -8.242 -1.104 -3.494 1.00 97.62 111 ALA A O 1
ATOM 806 N N . GLY A 1 112 ? -7.606 0.089 -1.697 1.00 97.38 112 GLY A N 1
ATOM 807 C CA . GLY A 1 112 ? -6.171 -0.098 -1.915 1.00 97.38 112 GLY A CA 1
ATOM 808 C C . GLY A 1 112 ? -5.762 -1.571 -1.890 1.00 97.38 112 GLY A C 1
ATOM 809 O O . GLY A 1 112 ? -4.988 -2.012 -2.734 1.00 97.38 112 GLY A O 1
ATOM 810 N N . PHE A 1 113 ? -6.317 -2.353 -0.965 1.00 98.19 113 PHE A N 1
ATOM 811 C CA . PHE A 1 113 ? -6.066 -3.787 -0.857 1.00 98.19 113 PHE A CA 1
ATOM 812 C C . PHE A 1 113 ? -6.500 -4.554 -2.110 1.00 98.19 113 PHE A C 1
ATOM 814 O O . PHE A 1 113 ? -5.709 -5.325 -2.655 1.00 98.19 113 PHE A O 1
ATOM 821 N N . VAL A 1 114 ? -7.720 -4.318 -2.598 1.00 98.00 114 VAL A N 1
ATOM 822 C CA . VAL A 1 114 ? -8.231 -4.939 -3.831 1.00 98.00 114 VAL A CA 1
ATOM 823 C C . VAL A 1 114 ? -7.375 -4.532 -5.028 1.00 98.00 114 VAL A C 1
ATOM 825 O O . VAL A 1 114 ? -6.966 -5.388 -5.813 1.00 98.00 114 VAL A O 1
ATOM 828 N N . PHE A 1 115 ? -7.042 -3.245 -5.135 1.00 96.50 115 PHE A N 1
ATOM 829 C CA . PHE A 1 115 ? -6.219 -2.729 -6.224 1.00 96.50 115 PHE A CA 1
ATOM 830 C C . PHE A 1 115 ? -4.815 -3.348 -6.237 1.00 96.50 115 PHE A C 1
ATOM 832 O O . PHE A 1 115 ? -4.340 -3.794 -7.278 1.00 96.50 115 PHE A O 1
ATOM 839 N N . VAL A 1 116 ? -4.179 -3.473 -5.069 1.00 96.50 116 VAL A N 1
ATOM 840 C CA . VAL A 1 116 ? -2.888 -4.155 -4.915 1.00 96.50 116 VAL A CA 1
ATOM 841 C C . VAL A 1 116 ? -2.965 -5.620 -5.344 1.00 96.50 116 VAL A C 1
ATOM 843 O O . VAL A 1 116 ? -2.068 -6.082 -6.039 1.00 96.50 116 VAL A O 1
ATOM 846 N N . HIS A 1 117 ? -4.023 -6.354 -4.991 1.00 96.81 117 HIS A N 1
ATOM 847 C CA . HIS A 1 117 ? -4.164 -7.756 -5.407 1.00 96.81 117 HIS A CA 1
ATOM 848 C C . HIS A 1 117 ? -4.342 -7.896 -6.914 1.00 96.81 117 HIS A C 1
ATOM 850 O O . HIS A 1 117 ? -3.762 -8.796 -7.522 1.00 96.81 117 HIS A O 1
ATOM 856 N N . TRP A 1 118 ? -5.089 -6.979 -7.528 1.00 95.69 118 TRP A N 1
ATOM 857 C CA . TRP A 1 118 ? -5.175 -6.917 -8.979 1.00 95.69 118 TRP A CA 1
ATOM 858 C C . TRP A 1 118 ? -3.795 -6.665 -9.605 1.00 95.69 118 TRP A C 1
ATOM 860 O O . TRP A 1 118 ? -3.401 -7.405 -10.505 1.00 95.69 118 TRP A O 1
ATOM 870 N N . LEU A 1 119 ? -3.014 -5.715 -9.076 1.00 92.94 119 LEU A N 1
ATOM 871 C CA . LEU A 1 119 ? -1.648 -5.444 -9.543 1.00 92.94 119 LEU A CA 1
ATOM 872 C C . LEU A 1 119 ? -0.702 -6.637 -9.354 1.00 92.94 119 LEU A C 1
ATOM 874 O O . LEU A 1 119 ? 0.073 -6.923 -10.260 1.00 92.94 119 LEU A O 1
ATOM 878 N N . ILE A 1 120 ? -0.791 -7.370 -8.238 1.00 93.94 120 ILE A N 1
ATOM 879 C CA . ILE A 1 120 ? -0.022 -8.608 -8.021 1.00 93.94 120 ILE A CA 1
ATOM 880 C C . ILE A 1 120 ? -0.304 -9.602 -9.151 1.00 93.94 120 ILE A C 1
ATOM 882 O O . ILE A 1 120 ? 0.623 -10.137 -9.757 1.00 93.94 120 ILE A O 1
ATOM 886 N N . VAL A 1 121 ? -1.581 -9.822 -9.480 1.00 93.38 121 VAL A N 1
ATOM 887 C CA . VAL A 1 121 ? -1.973 -10.732 -10.565 1.00 93.38 121 VAL A CA 1
ATOM 888 C C . VAL A 1 121 ? -1.443 -10.243 -11.918 1.00 93.38 121 VAL A C 1
ATOM 890 O O . VAL A 1 121 ? -0.931 -11.054 -12.690 1.00 93.38 121 VAL A O 1
ATOM 893 N N . GLN A 1 122 ? -1.506 -8.937 -12.204 1.00 92.69 122 GLN A N 1
ATOM 894 C CA . GLN A 1 122 ? -0.933 -8.377 -13.434 1.00 92.69 122 GLN A CA 1
ATOM 895 C C . GLN A 1 122 ? 0.587 -8.601 -13.498 1.00 92.69 122 GLN A C 1
ATOM 897 O O . GLN A 1 122 ? 1.082 -9.128 -14.494 1.00 92.69 122 GLN A O 1
ATOM 902 N N . SER A 1 123 ? 1.323 -8.285 -12.429 1.00 89.88 123 SER A N 1
ATOM 903 C CA . SER A 1 123 ? 2.776 -8.479 -12.357 1.00 89.88 123 SER A CA 1
ATOM 904 C C . SER A 1 123 ? 3.182 -9.940 -12.571 1.00 89.88 123 SER A C 1
ATOM 906 O O . SER A 1 123 ? 4.071 -10.216 -13.374 1.00 89.88 123 SER A O 1
ATOM 908 N N . LEU A 1 124 ? 2.501 -10.887 -11.916 1.00 89.50 124 LEU A N 1
ATOM 909 C CA . LEU A 1 124 ? 2.849 -12.313 -11.971 1.00 89.50 124 LEU A CA 1
ATOM 910 C C . LEU A 1 124 ? 2.446 -13.000 -13.284 1.00 89.50 124 LEU A C 1
ATOM 912 O O . LEU A 1 124 ? 3.211 -13.798 -13.830 1.00 89.50 124 LEU A O 1
ATOM 916 N N . TYR A 1 125 ? 1.238 -12.731 -13.780 1.00 88.38 125 TYR A N 1
ATOM 917 C CA . TYR A 1 125 ? 0.622 -13.547 -14.834 1.00 88.38 125 TYR A CA 1
ATOM 918 C C . TYR A 1 125 ? 0.461 -12.832 -16.175 1.00 88.38 125 TYR A C 1
ATOM 920 O O . TYR A 1 125 ? 0.117 -13.481 -17.160 1.00 88.38 125 TYR A O 1
ATOM 928 N N . ARG A 1 126 ? 0.686 -11.515 -16.238 1.00 87.19 126 ARG A N 1
ATOM 929 C CA . ARG A 1 126 ? 0.604 -10.744 -17.490 1.00 87.19 126 ARG A CA 1
ATOM 930 C C . ARG A 1 126 ? 1.941 -10.141 -17.888 1.00 87.19 126 ARG A C 1
ATOM 932 O O . ARG A 1 126 ? 2.323 -10.265 -19.042 1.00 87.19 126 ARG A O 1
ATOM 939 N N . ILE A 1 127 ? 2.628 -9.510 -16.940 1.00 88.62 127 ILE A N 1
ATOM 940 C CA . ILE A 1 127 ? 3.891 -8.805 -17.193 1.00 88.62 127 ILE A CA 1
ATOM 941 C C . ILE A 1 127 ? 5.073 -9.770 -17.070 1.00 88.62 127 ILE A C 1
ATOM 943 O O . ILE A 1 127 ? 5.981 -9.740 -17.890 1.00 88.62 127 ILE A O 1
ATOM 947 N N . GLY A 1 128 ? 5.055 -10.649 -16.063 1.00 87.12 128 GLY A N 1
ATOM 948 C CA . GLY A 1 128 ? 6.176 -11.549 -15.793 1.00 87.12 128 GLY A CA 1
ATOM 949 C C . GLY A 1 128 ? 7.384 -10.827 -15.194 1.00 87.12 128 GLY A C 1
ATOM 950 O O . GLY A 1 128 ? 8.508 -11.280 -15.371 1.00 87.12 128 GLY A O 1
ATOM 951 N N . ALA A 1 129 ? 7.154 -9.723 -14.479 1.00 87.19 129 ALA A N 1
ATOM 952 C CA . ALA A 1 129 ? 8.190 -8.961 -13.792 1.00 87.19 129 ALA A CA 1
ATOM 953 C C . ALA A 1 129 ? 7.674 -8.380 -12.470 1.00 87.19 129 ALA A C 1
ATOM 955 O O . ALA A 1 129 ? 6.476 -8.150 -12.274 1.00 87.19 129 ALA A O 1
ATOM 956 N N . LEU A 1 130 ? 8.603 -8.139 -11.554 1.00 88.06 130 LEU A N 1
ATOM 957 C CA . LEU A 1 130 ? 8.377 -7.660 -10.199 1.00 88.06 130 LEU A CA 1
ATOM 958 C C . LEU A 1 130 ? 9.129 -6.352 -9.976 1.00 88.06 130 LEU A C 1
ATOM 960 O O . LEU A 1 130 ? 10.226 -6.138 -10.481 1.00 88.06 130 LEU A O 1
ATOM 964 N N . CYS A 1 131 ? 8.554 -5.485 -9.153 1.00 90.25 131 CYS A N 1
ATOM 965 C CA . CYS A 1 131 ? 9.186 -4.242 -8.737 1.00 90.25 131 CYS A CA 1
ATOM 966 C C . CYS A 1 131 ? 9.377 -4.252 -7.211 1.00 90.25 131 CYS A C 1
ATOM 968 O O . CYS A 1 131 ? 8.381 -4.382 -6.490 1.00 90.25 131 CYS A O 1
ATOM 970 N N . PRO A 1 132 ? 10.610 -4.069 -6.696 1.00 90.25 132 PRO A N 1
ATOM 971 C CA . PRO A 1 132 ? 10.876 -3.991 -5.259 1.00 90.25 132 PRO A CA 1
ATOM 972 C C . PRO A 1 132 ? 10.029 -2.952 -4.512 1.00 90.25 132 PRO A C 1
ATOM 974 O O . PRO A 1 132 ? 9.459 -3.263 -3.466 1.00 90.25 132 PRO A O 1
ATOM 977 N N . TYR A 1 133 ? 9.862 -1.746 -5.062 1.00 91.75 133 TYR A N 1
ATOM 978 C CA . TYR A 1 133 ? 9.032 -0.718 -4.427 1.00 91.75 133 TYR A CA 1
ATOM 979 C C . TYR A 1 133 ? 7.540 -1.069 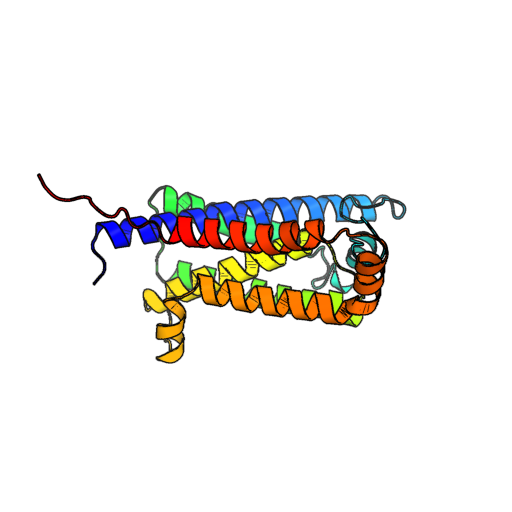-4.441 1.00 91.75 133 TYR A C 1
ATOM 981 O O . TYR A 1 133 ? 6.851 -0.841 -3.447 1.00 91.75 133 TYR A O 1
ATOM 989 N N . CYS A 1 134 ? 7.036 -1.694 -5.510 1.00 92.19 134 CYS A N 1
ATOM 990 C CA . CYS A 1 134 ? 5.663 -2.200 -5.535 1.00 92.19 134 CYS A CA 1
ATOM 991 C C . CYS A 1 134 ? 5.453 -3.281 -4.470 1.00 92.19 134 CYS A C 1
ATOM 993 O O . CYS A 1 134 ? 4.443 -3.252 -3.777 1.00 92.19 134 CYS A O 1
ATOM 995 N N . MET A 1 135 ? 6.416 -4.189 -4.278 1.00 93.50 135 MET A N 1
ATOM 996 C CA . MET A 1 135 ? 6.335 -5.210 -3.228 1.00 93.50 135 MET A CA 1
ATOM 997 C C . MET A 1 135 ? 6.278 -4.591 -1.825 1.00 93.50 135 MET A C 1
ATOM 999 O O . MET A 1 135 ? 5.495 -5.049 -0.993 1.00 93.50 135 MET A O 1
ATOM 1003 N N . ILE A 1 136 ? 7.023 -3.507 -1.570 1.00 95.38 136 ILE A N 1
ATOM 1004 C CA . ILE A 1 136 ? 6.899 -2.739 -0.320 1.00 95.38 136 ILE A CA 1
ATOM 1005 C C . ILE A 1 136 ? 5.466 -2.210 -0.160 1.00 95.38 136 ILE A C 1
ATOM 1007 O O . ILE A 1 136 ? 4.845 -2.415 0.884 1.00 95.38 136 ILE A O 1
ATOM 1011 N N . VAL A 1 137 ? 4.911 -1.587 -1.205 1.00 96.56 137 VAL A N 1
ATOM 1012 C CA . VAL A 1 137 ? 3.520 -1.103 -1.217 1.00 96.56 137 VAL A CA 1
ATOM 1013 C C . VAL A 1 137 ? 2.528 -2.242 -0.953 1.00 96.56 137 VAL A C 1
ATOM 1015 O O . VAL A 1 137 ? 1.575 -2.053 -0.198 1.00 96.56 137 VAL A O 1
ATOM 1018 N N . TRP A 1 138 ? 2.758 -3.441 -1.498 1.00 96.12 138 TRP A N 1
ATOM 1019 C CA . TRP A 1 138 ? 1.907 -4.607 -1.251 1.00 96.12 138 TRP A CA 1
ATOM 1020 C C . TRP A 1 138 ? 1.898 -4.998 0.226 1.00 96.12 138 TRP A C 1
ATOM 1022 O O . TRP A 1 138 ? 0.830 -5.124 0.829 1.00 96.12 138 TRP A O 1
ATOM 1032 N N . VAL A 1 139 ? 3.087 -5.130 0.823 1.00 96.75 139 VAL A N 1
ATOM 1033 C CA . VAL A 1 139 ? 3.259 -5.489 2.236 1.00 96.75 139 VAL A CA 1
ATOM 1034 C C . VAL A 1 139 ? 2.575 -4.473 3.146 1.00 96.75 139 VAL A C 1
ATOM 1036 O O . VAL A 1 139 ? 1.814 -4.848 4.044 1.00 96.75 139 VAL A O 1
ATOM 1039 N N . VAL A 1 140 ? 2.812 -3.184 2.898 1.00 97.31 140 VAL A N 1
ATOM 1040 C CA . VAL A 1 140 ? 2.236 -2.091 3.686 1.00 97.31 140 VAL A CA 1
ATOM 1041 C C . VAL A 1 140 ? 0.712 -2.092 3.577 1.00 97.31 140 VAL A C 1
ATOM 1043 O O . VAL A 1 140 ? 0.032 -2.098 4.604 1.00 97.31 140 VAL A O 1
ATOM 1046 N N . THR A 1 141 ? 0.152 -2.147 2.367 1.00 97.69 141 THR A N 1
ATOM 1047 C CA . THR A 1 141 ? -1.304 -2.115 2.165 1.00 97.69 141 THR A CA 1
ATOM 1048 C C . THR A 1 141 ? -2.000 -3.312 2.814 1.00 97.69 141 THR A C 1
ATOM 1050 O O . THR A 1 141 ? -3.014 -3.125 3.490 1.00 97.69 141 THR A O 1
ATOM 1053 N N . ILE A 1 142 ? -1.454 -4.528 2.677 1.00 96.75 142 ILE A N 1
ATOM 1054 C CA . ILE A 1 142 ? -2.000 -5.734 3.328 1.00 96.75 142 ILE A CA 1
ATOM 1055 C C . ILE A 1 142 ? -1.988 -5.568 4.852 1.00 96.75 142 ILE A C 1
ATOM 1057 O O . ILE A 1 142 ? -2.996 -5.822 5.517 1.00 96.75 142 ILE A O 1
ATOM 1061 N N . THR A 1 143 ? -0.876 -5.081 5.407 1.00 95.81 143 THR A N 1
ATOM 1062 C CA . THR A 1 143 ? -0.725 -4.856 6.851 1.00 95.81 143 THR A CA 1
ATOM 1063 C C . THR A 1 143 ? -1.739 -3.838 7.373 1.00 95.81 143 THR A C 1
ATOM 1065 O O . THR A 1 143 ? -2.416 -4.091 8.373 1.00 95.81 143 THR A O 1
ATOM 1068 N N . LEU A 1 144 ? -1.888 -2.705 6.680 1.00 96.44 144 LEU A N 1
ATOM 1069 C CA . LEU A 1 144 ? -2.833 -1.649 7.043 1.00 96.44 144 LEU A CA 1
ATOM 1070 C C . LEU A 1 144 ? -4.282 -2.137 6.968 1.00 96.44 144 LEU A C 1
ATOM 1072 O O . LEU A 1 144 ? -5.040 -1.923 7.912 1.00 96.44 144 LEU A O 1
ATOM 1076 N N . PHE A 1 145 ? -4.658 -2.833 5.893 1.00 97.62 145 PHE A N 1
ATOM 1077 C CA . PHE A 1 145 ? -6.003 -3.384 5.731 1.00 97.62 145 PHE A CA 1
ATOM 1078 C C . PHE A 1 145 ? -6.369 -4.330 6.878 1.00 97.62 145 PHE A C 1
ATOM 1080 O O . PHE A 1 145 ? -7.418 -4.165 7.506 1.00 97.62 145 PHE A O 1
ATOM 1087 N N . VAL A 1 146 ? -5.496 -5.286 7.211 1.00 95.44 146 VAL A N 1
ATOM 1088 C CA . VAL A 1 146 ? -5.760 -6.240 8.298 1.00 95.44 146 VAL A CA 1
ATOM 1089 C C . VAL A 1 146 ? -5.829 -5.527 9.649 1.00 95.44 146 VAL A C 1
ATOM 1091 O O . VAL A 1 146 ? -6.736 -5.803 10.436 1.00 95.44 146 VAL A O 1
ATOM 1094 N N . ALA A 1 147 ? -4.923 -4.582 9.919 1.00 94.25 147 ALA A N 1
ATOM 1095 C CA . ALA A 1 147 ? -4.909 -3.832 11.173 1.00 94.25 147 ALA A CA 1
ATOM 1096 C C . ALA A 1 147 ? -6.180 -2.982 11.355 1.00 94.25 147 ALA A C 1
ATOM 1098 O O . ALA A 1 147 ? -6.812 -3.030 12.414 1.00 94.25 147 ALA A O 1
ATOM 1099 N N . VAL A 1 148 ? -6.585 -2.234 10.323 1.00 94.94 148 VAL A N 1
ATOM 1100 C CA . VAL A 1 148 ? -7.797 -1.399 10.345 1.00 94.94 148 VAL A CA 1
ATOM 1101 C C . VAL A 1 148 ? -9.049 -2.271 10.471 1.00 94.94 148 VAL A C 1
ATOM 1103 O O . VAL A 1 148 ? -9.919 -1.976 11.296 1.00 94.94 148 VAL A O 1
ATOM 1106 N N . THR A 1 149 ? -9.101 -3.397 9.754 1.00 93.94 149 THR A N 1
ATOM 1107 C CA . THR A 1 149 ? -10.210 -4.360 9.840 1.00 93.94 149 THR A CA 1
ATOM 1108 C C . THR A 1 149 ? -10.325 -4.948 11.242 1.00 93.94 149 THR A C 1
ATOM 1110 O O . THR A 1 149 ? -11.397 -4.903 11.846 1.00 93.94 149 THR A O 1
ATOM 1113 N N . ALA A 1 150 ? -9.223 -5.441 11.813 1.00 91.88 150 ALA A N 1
ATOM 1114 C CA . ALA A 1 150 ? -9.208 -6.006 13.160 1.00 91.88 150 ALA A CA 1
ATOM 1115 C C . ALA A 1 150 ? -9.667 -4.983 14.211 1.00 91.88 150 ALA A C 1
ATOM 1117 O O . ALA A 1 150 ? -10.461 -5.310 15.100 1.00 91.88 150 ALA A O 1
ATOM 1118 N N . ARG A 1 151 ? -9.234 -3.724 14.072 1.00 91.31 151 ARG A N 1
ATOM 1119 C CA . ARG A 1 151 ? -9.661 -2.611 14.925 1.00 91.31 151 ARG A CA 1
ATOM 1120 C C . ARG A 1 151 ? -11.162 -2.340 14.801 1.00 91.31 151 ARG A C 1
ATOM 1122 O O . ARG A 1 151 ? -11.842 -2.240 15.820 1.00 91.31 151 ARG A O 1
ATOM 1129 N N . ASN A 1 152 ? -11.695 -2.263 13.585 1.00 91.56 152 ASN A N 1
ATOM 1130 C CA . ASN A 1 152 ? -13.114 -1.994 13.347 1.00 91.56 152 ASN A CA 1
ATOM 1131 C C . ASN A 1 152 ? -14.030 -3.127 13.821 1.00 91.56 152 ASN A C 1
ATOM 1133 O O . ASN A 1 152 ? -15.091 -2.860 14.386 1.00 91.56 152 ASN A O 1
ATOM 1137 N N . VAL A 1 153 ? -13.599 -4.376 13.654 1.00 89.56 153 VAL A N 1
ATOM 1138 C CA . VAL A 1 153 ? -14.297 -5.567 14.154 1.00 89.56 153 VAL A CA 1
ATOM 1139 C C . VAL A 1 153 ? -14.295 -5.586 15.686 1.00 89.56 153 VAL A C 1
ATOM 1141 O O . VAL A 1 153 ? -15.346 -5.719 16.309 1.00 89.56 153 VAL A O 1
ATOM 1144 N N . THR A 1 154 ? -13.137 -5.361 16.315 1.00 86.25 154 THR A N 1
ATOM 1145 C CA . THR A 1 154 ? -13.008 -5.357 17.784 1.00 86.25 154 THR A CA 1
ATOM 1146 C C . THR A 1 154 ? -13.789 -4.209 18.428 1.00 86.25 154 THR A C 1
ATOM 1148 O O . THR A 1 154 ? -14.427 -4.400 19.461 1.00 86.25 154 THR A O 1
ATOM 1151 N N . ALA A 1 155 ? -13.801 -3.034 17.793 1.00 84.56 155 ALA A N 1
ATOM 1152 C CA . ALA A 1 155 ? -14.565 -1.869 18.235 1.00 84.56 155 ALA A CA 1
ATOM 1153 C C . ALA A 1 155 ? -16.065 -1.938 17.882 1.00 84.56 155 ALA A C 1
ATOM 1155 O O . ALA A 1 155 ? -16.787 -0.981 18.153 1.00 84.56 155 ALA A O 1
ATOM 1156 N N . ARG A 1 156 ? -16.540 -3.034 17.260 1.00 82.25 156 ARG A N 1
ATOM 1157 C CA . ARG A 1 156 ? -17.922 -3.208 16.764 1.00 82.25 156 ARG A CA 1
ATOM 1158 C C . ARG A 1 156 ? -18.392 -2.075 15.843 1.00 82.25 156 ARG A C 1
ATOM 1160 O O . ARG A 1 156 ? -19.580 -1.773 15.759 1.00 82.25 156 ARG A O 1
ATOM 1167 N N . ALA A 1 157 ? -17.460 -1.448 15.128 1.00 77.44 157 ALA A N 1
ATOM 1168 C CA . ALA A 1 157 ? -17.782 -0.448 14.118 1.00 77.44 157 ALA A CA 1
ATOM 1169 C C . ALA A 1 157 ? -18.449 -1.090 12.887 1.00 77.44 157 ALA A C 1
ATOM 1171 O O . ALA A 1 157 ? -19.255 -0.426 12.229 1.00 77.44 157 ALA A O 1
ATOM 1172 N N . LEU A 1 158 ? -18.158 -2.373 12.630 1.00 76.56 158 LEU A N 1
ATOM 1173 C CA . LEU A 1 158 ? -18.734 -3.206 11.572 1.00 76.56 158 LEU A CA 1
ATOM 1174 C C . LEU A 1 158 ? -19.495 -4.407 12.165 1.00 76.56 158 LEU A C 1
ATOM 1176 O O . LEU A 1 158 ? -19.005 -5.006 13.130 1.00 76.56 158 LEU A O 1
ATOM 1180 N N . PRO A 1 159 ? -20.649 -4.801 11.593 1.00 75.75 159 PRO A N 1
ATOM 1181 C CA . PRO A 1 159 ? -21.267 -6.083 11.909 1.00 75.75 159 PRO A CA 1
ATOM 1182 C C . PRO A 1 159 ? -20.358 -7.205 11.392 1.00 75.75 159 PRO A C 1
ATOM 1184 O O . PRO A 1 159 ? -20.046 -7.265 10.205 1.00 75.75 159 PRO A O 1
ATOM 1187 N N . ALA A 1 160 ? -19.896 -8.075 12.288 1.00 79.00 160 ALA A N 1
ATOM 1188 C CA . ALA A 1 160 ? -18.929 -9.116 11.961 1.00 79.00 160 ALA A CA 1
ATOM 1189 C C . ALA A 1 160 ? -19.408 -10.489 12.460 1.00 79.00 160 ALA A C 1
ATOM 1191 O O . ALA A 1 160 ? -19.798 -10.612 13.627 1.00 79.00 160 ALA A O 1
ATOM 1192 N N . PRO A 1 161 ? -19.350 -11.541 11.622 1.00 81.12 161 PRO A N 1
ATOM 1193 C CA . PRO A 1 161 ? -19.656 -12.897 12.056 1.00 81.12 161 PRO A CA 1
ATOM 1194 C C . PRO A 1 161 ? -18.625 -13.387 13.085 1.00 81.12 161 PRO A C 1
ATOM 1196 O O . PRO A 1 161 ? -17.493 -12.898 13.151 1.00 81.12 161 PRO A O 1
ATOM 1199 N N . ARG A 1 162 ? -18.992 -14.405 13.876 1.00 79.56 162 ARG A N 1
ATOM 1200 C CA . ARG A 1 162 ? -18.152 -14.941 14.971 1.00 79.56 162 ARG A CA 1
ATOM 1201 C C . ARG A 1 162 ? -16.738 -15.333 14.519 1.00 79.56 162 ARG A C 1
ATOM 1203 O O . ARG A 1 162 ? -15.788 -15.149 15.276 1.00 79.56 162 ARG A O 1
ATOM 1210 N N . VAL A 1 163 ? -16.594 -15.830 13.289 1.00 80.25 163 VAL A N 1
ATOM 1211 C CA . VAL A 1 163 ? -15.297 -16.193 12.693 1.00 80.25 163 VAL A CA 1
ATOM 1212 C C . VAL A 1 163 ? -14.394 -14.967 12.546 1.00 80.25 163 VAL A C 1
ATOM 1214 O O . VAL A 1 163 ? -13.252 -14.997 13.000 1.00 80.25 163 VAL A O 1
ATOM 1217 N N . LEU A 1 164 ? -14.914 -13.861 12.008 1.00 81.19 164 LEU A N 1
ATOM 1218 C CA . LEU A 1 164 ? -14.147 -12.629 11.822 1.00 81.19 164 LEU A CA 1
ATOM 1219 C C . LEU A 1 164 ? -13.783 -11.983 13.167 1.00 81.19 164 LEU A C 1
ATOM 1221 O O . LEU A 1 164 ? -12.661 -11.519 13.349 1.00 81.19 164 LEU A O 1
ATOM 1225 N N . MET A 1 165 ? -14.686 -12.047 14.149 1.00 80.94 165 MET A N 1
ATOM 1226 C CA . MET A 1 165 ? -14.412 -11.622 15.530 1.00 80.94 165 MET A CA 1
ATOM 1227 C C . MET A 1 165 ? -13.274 -12.423 16.182 1.00 80.94 165 MET A C 1
ATOM 1229 O O . MET A 1 165 ? -12.516 -11.885 16.991 1.00 80.94 165 MET A O 1
ATOM 1233 N N . ARG A 1 166 ? -13.150 -13.717 15.857 1.00 82.44 166 ARG A N 1
ATOM 1234 C CA . ARG A 1 166 ? -12.064 -14.576 16.349 1.00 82.44 166 ARG A CA 1
ATOM 1235 C C . ARG A 1 166 ? -10.754 -14.283 15.623 1.00 82.44 166 ARG A C 1
ATOM 1237 O O . ARG A 1 166 ? -9.725 -14.147 16.278 1.00 82.44 166 ARG A O 1
ATOM 1244 N N . ALA A 1 167 ? -10.814 -14.127 14.304 1.00 82.06 167 ALA A N 1
ATOM 1245 C CA . ALA A 1 167 ? -9.676 -13.793 13.453 1.00 82.06 167 ALA A CA 1
ATOM 1246 C C . ALA A 1 167 ? -9.058 -12.431 13.827 1.00 82.06 167 ALA A C 1
ATOM 1248 O O . ALA A 1 167 ? -7.842 -12.319 13.952 1.00 82.06 167 ALA A O 1
ATOM 1249 N N . ALA A 1 168 ? -9.885 -11.427 14.137 1.00 85.06 168 ALA A N 1
ATOM 1250 C CA . ALA A 1 168 ? -9.446 -10.090 14.551 1.00 85.06 168 ALA A CA 1
ATOM 1251 C C . ALA A 1 168 ? -8.565 -10.067 15.817 1.00 85.06 168 ALA A C 1
ATOM 1253 O O . ALA A 1 168 ? -7.918 -9.058 16.088 1.00 85.06 168 ALA A O 1
ATOM 1254 N N . ARG A 1 169 ? -8.498 -11.166 16.585 1.00 85.44 169 ARG A N 1
ATOM 1255 C CA . ARG A 1 169 ? -7.583 -11.308 17.731 1.00 85.44 169 ARG A CA 1
ATOM 1256 C C . ARG A 1 169 ? -6.138 -11.609 17.330 1.00 85.44 169 ARG A C 1
ATOM 1258 O O . ARG A 1 169 ? -5.247 -11.444 18.157 1.00 85.44 169 ARG A O 1
ATOM 1265 N N . TYR A 1 170 ? -5.907 -12.041 16.091 1.00 88.62 170 TYR A N 1
ATOM 1266 C CA . TYR A 1 170 ? -4.598 -12.461 15.586 1.00 88.62 170 TYR A CA 1
ATOM 1267 C C . TYR A 1 170 ? -4.225 -11.738 14.277 1.00 88.62 170 TYR A C 1
ATOM 1269 O O . TYR A 1 170 ? -3.896 -12.393 13.287 1.00 88.62 170 TYR A O 1
ATOM 1277 N N . PRO A 1 171 ? -4.255 -10.389 14.236 1.00 88.50 171 PRO A N 1
ATOM 1278 C CA . PRO A 1 171 ? -4.000 -9.640 13.005 1.00 88.50 171 PRO A CA 1
ATOM 1279 C C . PRO A 1 171 ? -2.599 -9.904 12.438 1.00 88.50 171 PRO A C 1
ATOM 1281 O O . PRO A 1 171 ? -2.448 -10.047 11.231 1.00 88.50 171 PRO A O 1
ATOM 1284 N N . SER A 1 172 ? -1.581 -10.049 13.291 1.00 87.50 172 SER A N 1
ATOM 1285 C CA . SER A 1 172 ? -0.213 -10.356 12.857 1.00 87.50 172 SER A CA 1
ATOM 1286 C C . SER A 1 172 ? -0.099 -11.725 12.188 1.00 87.50 172 SER A C 1
ATOM 1288 O O . SER A 1 172 ? 0.576 -11.850 11.173 1.00 87.50 172 SER A O 1
ATOM 1290 N N . THR A 1 173 ? -0.791 -12.742 12.710 1.00 89.38 173 THR A N 1
ATOM 1291 C CA . THR A 1 173 ? -0.840 -14.077 12.097 1.00 89.38 173 THR A CA 1
AT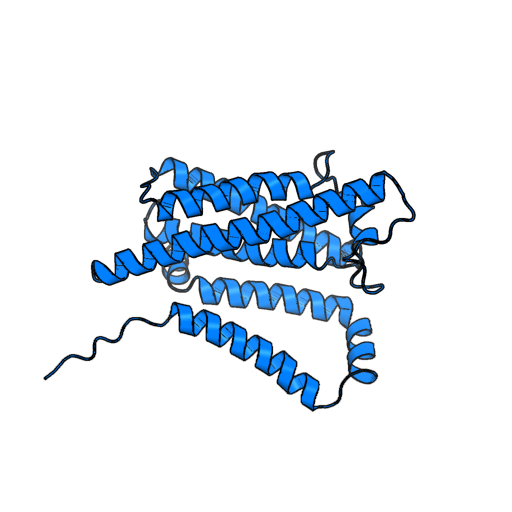OM 1292 C C . THR A 1 173 ? -1.538 -14.037 10.742 1.00 89.38 173 THR A C 1
ATOM 1294 O O . THR A 1 173 ? -1.079 -14.681 9.806 1.00 89.38 173 THR A O 1
ATOM 1297 N N . ILE A 1 174 ? -2.609 -13.251 10.609 1.00 90.88 174 ILE A N 1
ATOM 1298 C CA . ILE A 1 174 ? -3.300 -13.077 9.325 1.00 90.88 174 ILE A CA 1
ATOM 1299 C C . ILE A 1 174 ? -2.363 -12.429 8.305 1.00 90.88 174 ILE A C 1
ATOM 1301 O O . ILE A 1 174 ? -2.220 -12.962 7.212 1.00 90.88 174 ILE A O 1
ATOM 1305 N N . VAL A 1 175 ? -1.688 -11.330 8.666 1.00 91.88 175 VAL A N 1
ATOM 1306 C CA . VAL A 1 175 ? -0.706 -10.674 7.784 1.00 91.88 175 VAL A CA 1
ATOM 1307 C C . VAL A 1 175 ? 0.406 -11.647 7.395 1.00 91.88 175 VAL A C 1
ATOM 1309 O O . VAL A 1 175 ? 0.707 -11.780 6.215 1.00 91.88 175 VAL A O 1
ATOM 1312 N N . ALA A 1 176 ? 0.971 -12.371 8.363 1.00 90.25 176 ALA A N 1
ATOM 1313 C CA . ALA A 1 176 ? 2.018 -13.363 8.142 1.00 90.25 176 ALA A CA 1
ATOM 1314 C C . ALA A 1 176 ? 1.617 -14.425 7.111 1.00 90.25 176 ALA A C 1
ATOM 1316 O O . ALA A 1 176 ? 2.343 -14.655 6.148 1.00 90.25 176 ALA A O 1
ATOM 1317 N N . VAL A 1 177 ? 0.450 -15.046 7.296 1.00 93.44 177 VAL A N 1
ATOM 1318 C CA . VAL A 1 177 ? -0.061 -16.069 6.377 1.00 93.44 177 VAL A CA 1
ATOM 1319 C C . VAL A 1 177 ? -0.344 -15.463 5.004 1.00 93.44 177 VAL A C 1
ATOM 1321 O O . VAL A 1 177 ? -0.004 -16.068 3.993 1.00 93.44 177 VAL A O 1
ATOM 1324 N N . TRP A 1 178 ? -0.910 -14.256 4.945 1.00 94.75 178 TRP A N 1
ATOM 1325 C CA . TRP A 1 178 ? -1.215 -13.598 3.674 1.00 94.75 178 TRP A CA 1
ATOM 1326 C C . TRP A 1 178 ? 0.044 -13.297 2.864 1.00 94.75 178 TRP A C 1
ATOM 1328 O O . TRP A 1 178 ? 0.114 -13.603 1.675 1.00 94.75 178 TRP A O 1
ATOM 1338 N N . LEU A 1 179 ? 1.059 -12.726 3.514 1.00 91.69 179 LEU A N 1
ATOM 1339 C CA . LEU A 1 179 ? 2.339 -12.435 2.880 1.00 91.69 179 LEU A CA 1
ATOM 1340 C C . LEU A 1 179 ? 3.066 -13.717 2.488 1.00 91.69 179 LEU A C 1
ATOM 1342 O O . LEU A 1 179 ? 3.638 -13.765 1.404 1.00 91.69 179 LEU A O 1
ATOM 1346 N N . LEU A 1 180 ? 2.989 -14.768 3.308 1.00 92.19 180 LEU A N 1
ATOM 1347 C CA . LEU A 1 180 ? 3.529 -16.078 2.955 1.00 92.19 180 LEU A CA 1
ATOM 1348 C C . LEU A 1 180 ? 2.880 -16.616 1.678 1.00 92.19 180 LEU A C 1
ATOM 1350 O O . LEU A 1 180 ? 3.592 -17.068 0.790 1.00 92.19 180 LEU A O 1
ATOM 1354 N N . VAL A 1 181 ? 1.555 -16.520 1.547 1.00 94.00 181 VAL A N 1
ATOM 1355 C CA . VAL A 1 181 ? 0.852 -16.922 0.319 1.00 94.00 181 VAL A CA 1
ATOM 1356 C C . VAL A 1 181 ? 1.351 -16.118 -0.881 1.00 94.00 181 VAL A C 1
ATOM 1358 O O . VAL A 1 181 ? 1.681 -16.711 -1.904 1.00 94.00 181 VAL A O 1
ATOM 1361 N N . VAL A 1 182 ? 1.474 -14.792 -0.765 1.00 91.75 182 VAL A N 1
ATOM 1362 C CA . VAL A 1 182 ? 2.003 -13.949 -1.854 1.00 91.75 182 VAL A CA 1
ATOM 1363 C C . VAL A 1 182 ? 3.434 -14.353 -2.227 1.00 91.75 182 VAL A C 1
ATOM 1365 O O . VAL A 1 182 ? 3.734 -14.500 -3.409 1.00 91.75 182 VAL A O 1
ATOM 1368 N N . VAL A 1 183 ? 4.303 -14.591 -1.242 1.00 89.19 183 VAL A N 1
ATOM 1369 C CA . VAL A 1 183 ? 5.689 -15.037 -1.463 1.00 89.19 183 VAL A CA 1
ATOM 1370 C C . VAL A 1 183 ? 5.732 -16.407 -2.136 1.00 89.19 183 VAL A C 1
ATOM 1372 O O . VAL A 1 183 ? 6.498 -16.590 -3.076 1.00 89.19 183 VAL A O 1
ATOM 1375 N N . VAL A 1 184 ? 4.895 -17.356 -1.712 1.00 90.06 184 VAL A N 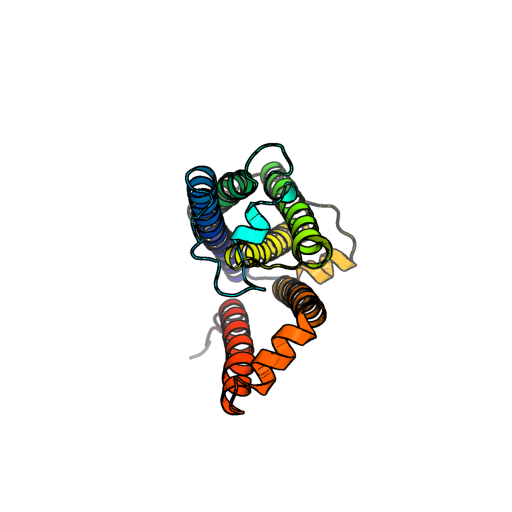1
ATOM 1376 C CA . VAL A 1 184 ? 4.802 -18.684 -2.335 1.00 90.06 184 VAL A CA 1
ATOM 1377 C C . VAL A 1 184 ? 4.341 -18.571 -3.787 1.00 90.06 184 VAL A C 1
ATOM 1379 O O . VAL A 1 184 ? 4.925 -19.216 -4.652 1.00 90.06 184 VAL A O 1
ATOM 1382 N N . LEU A 1 185 ? 3.357 -17.717 -4.086 1.00 90.81 185 LEU A N 1
ATOM 1383 C CA . LEU A 1 185 ? 2.907 -17.472 -5.461 1.00 90.81 185 LEU A CA 1
ATOM 1384 C C . LEU A 1 185 ? 4.017 -16.862 -6.329 1.00 90.81 185 LEU A C 1
ATOM 1386 O O . LEU A 1 185 ? 4.210 -17.288 -7.466 1.00 90.81 185 LEU A O 1
ATOM 1390 N N . VAL A 1 186 ? 4.772 -15.900 -5.789 1.00 89.38 186 VAL A N 1
ATOM 1391 C CA . VAL A 1 186 ? 5.946 -15.313 -6.455 1.00 89.38 186 VAL A CA 1
ATOM 1392 C C . VAL A 1 186 ? 7.013 -16.382 -6.718 1.00 89.38 186 VAL A C 1
ATOM 1394 O O . VAL A 1 186 ? 7.496 -16.509 -7.842 1.00 89.38 186 VAL A O 1
ATOM 1397 N N . ALA A 1 187 ? 7.368 -17.174 -5.705 1.00 84.75 187 ALA A N 1
ATOM 1398 C CA . ALA A 1 187 ? 8.391 -18.211 -5.809 1.00 84.75 187 ALA A CA 1
ATOM 1399 C C . ALA A 1 187 ? 8.001 -19.303 -6.814 1.00 84.75 187 ALA A C 1
ATOM 1401 O O . ALA A 1 187 ? 8.818 -19.681 -7.649 1.00 84.75 187 ALA A O 1
ATOM 1402 N N . ALA A 1 188 ? 6.744 -19.757 -6.781 1.00 86.25 188 ALA A N 1
ATOM 1403 C CA . ALA A 1 188 ? 6.221 -20.746 -7.717 1.00 86.25 188 ALA A CA 1
ATOM 1404 C C . ALA A 1 188 ? 6.220 -20.220 -9.159 1.00 86.25 188 ALA A C 1
ATOM 1406 O O . ALA A 1 188 ? 6.577 -20.944 -10.084 1.00 86.25 188 ALA A O 1
ATOM 1407 N N . ARG A 1 189 ? 5.855 -18.947 -9.365 1.00 86.44 189 ARG A N 1
ATOM 1408 C CA . ARG A 1 189 ? 5.777 -18.355 -10.706 1.00 86.44 189 ARG A CA 1
ATOM 1409 C C . ARG A 1 189 ? 7.144 -18.156 -11.362 1.00 86.44 189 ARG A C 1
ATOM 1411 O O . ARG A 1 189 ? 7.240 -18.290 -12.581 1.00 86.44 189 ARG A O 1
ATOM 1418 N N . PHE A 1 190 ? 8.162 -17.813 -10.578 1.00 83.69 190 PHE A N 1
ATOM 1419 C CA . PHE A 1 190 ? 9.523 -17.526 -11.048 1.00 83.69 190 PHE A CA 1
ATOM 1420 C C . PHE A 1 190 ? 10.512 -18.651 -10.712 1.00 83.69 190 PHE A C 1
ATOM 1422 O O . PHE A 1 190 ? 11.713 -18.404 -10.604 1.00 83.69 190 PHE A O 1
ATOM 1429 N N . TRP A 1 191 ? 10.016 -19.878 -10.528 1.00 78.88 191 TRP A N 1
ATOM 1430 C CA . TRP A 1 191 ? 10.812 -21.001 -10.035 1.00 78.88 191 TRP A CA 1
ATOM 1431 C C . TRP A 1 191 ? 12.074 -21.252 -10.858 1.00 78.88 191 TRP A C 1
ATOM 1433 O O . TRP A 1 191 ? 13.132 -21.432 -10.270 1.00 78.88 191 TRP A O 1
ATOM 1443 N N . ASP A 1 192 ? 12.001 -21.183 -12.189 1.00 76.12 192 ASP A N 1
ATOM 1444 C CA . ASP A 1 192 ? 13.159 -21.433 -13.059 1.00 76.12 192 ASP A CA 1
ATOM 1445 C C . ASP A 1 192 ? 14.284 -20.411 -12.841 1.00 76.12 192 ASP A C 1
ATOM 1447 O O . ASP A 1 192 ? 15.457 -20.773 -12.765 1.00 76.12 192 ASP A O 1
ATOM 1451 N N . TYR A 1 193 ? 13.929 -19.135 -12.655 1.00 75.31 193 TYR A N 1
ATOM 1452 C CA . TYR A 1 193 ? 14.890 -18.079 -12.335 1.00 75.31 193 TYR A CA 1
ATOM 1453 C C . TYR A 1 193 ? 15.532 -18.308 -10.964 1.00 75.31 193 TYR A C 1
ATOM 1455 O O . TYR A 1 193 ? 16.755 -18.258 -10.829 1.00 75.31 193 TYR A O 1
ATOM 1463 N N . TRP A 1 194 ? 14.719 -18.604 -9.946 1.00 72.38 194 TRP A N 1
ATOM 1464 C CA . TRP A 1 194 ? 15.239 -18.887 -8.612 1.00 72.38 194 TRP A CA 1
ATOM 1465 C C . TRP A 1 194 ? 16.086 -20.153 -8.609 1.00 72.38 194 TRP A C 1
ATOM 1467 O O . TRP A 1 194 ? 17.151 -20.146 -8.019 1.00 72.38 194 TRP A O 1
ATOM 1477 N N . ALA A 1 195 ? 15.688 -21.213 -9.307 1.00 73.00 195 ALA A N 1
ATOM 1478 C CA . ALA A 1 195 ? 16.449 -22.451 -9.399 1.00 73.00 195 ALA A CA 1
ATOM 1479 C C . ALA A 1 195 ? 17.852 -22.225 -9.983 1.00 73.00 195 ALA A C 1
ATOM 1481 O O . ALA A 1 195 ? 18.791 -22.866 -9.523 1.00 73.00 195 ALA A O 1
ATOM 1482 N N . LEU A 1 196 ? 18.009 -21.297 -10.932 1.00 69.25 196 LEU A N 1
ATOM 1483 C CA . LEU A 1 196 ? 19.313 -20.889 -11.464 1.00 69.25 196 LEU A CA 1
ATOM 1484 C C . LEU A 1 196 ? 20.128 -20.098 -10.433 1.00 69.25 196 LEU A C 1
ATOM 1486 O O . LEU A 1 196 ? 21.253 -20.472 -10.122 1.00 69.25 196 LEU A O 1
ATOM 1490 N N . VAL A 1 197 ? 19.538 -19.070 -9.815 1.00 70.50 197 VAL A N 1
ATOM 1491 C CA . VAL A 1 197 ? 20.197 -18.290 -8.747 1.00 70.50 197 VAL A CA 1
ATOM 1492 C C . VAL A 1 197 ? 20.604 -19.176 -7.561 1.00 70.50 197 VAL A C 1
ATOM 1494 O O . VAL A 1 197 ? 21.670 -18.999 -6.978 1.00 70.50 197 VAL A O 1
ATOM 1497 N N . LEU A 1 198 ? 19.766 -20.149 -7.205 1.00 67.88 198 LEU A N 1
ATOM 1498 C CA . LEU A 1 198 ? 20.001 -21.100 -6.122 1.00 67.88 198 LEU A CA 1
ATOM 1499 C C . LEU A 1 198 ? 21.080 -22.132 -6.475 1.00 67.88 198 LEU A C 1
ATOM 1501 O O . LEU A 1 198 ? 21.800 -22.559 -5.577 1.00 67.88 198 LEU A O 1
ATOM 1505 N N . ARG A 1 199 ? 21.190 -22.534 -7.750 1.00 64.12 199 ARG A N 1
ATOM 1506 C CA . ARG A 1 199 ? 22.230 -23.457 -8.234 1.00 64.12 199 ARG A CA 1
ATOM 1507 C C . ARG A 1 199 ? 23.597 -22.788 -8.327 1.00 64.12 199 ARG A C 1
ATOM 1509 O O . ARG A 1 199 ? 24.577 -23.399 -7.917 1.00 64.12 199 ARG A O 1
ATOM 1516 N N . ASP A 1 200 ? 23.644 -21.544 -8.794 1.00 62.69 200 ASP A N 1
ATOM 1517 C CA . ASP A 1 200 ? 24.908 -20.877 -9.122 1.00 62.69 200 ASP A CA 1
ATOM 1518 C C . ASP A 1 200 ? 25.384 -19.895 -8.031 1.00 62.69 200 ASP A C 1
ATOM 1520 O O . ASP A 1 200 ? 26.524 -19.436 -8.071 1.00 62.69 200 ASP A O 1
ATOM 1524 N N . GLY A 1 201 ? 24.540 -19.561 -7.042 1.00 55.59 201 GLY A N 1
ATOM 1525 C CA . GLY A 1 201 ? 24.745 -18.388 -6.182 1.00 55.59 201 GLY A CA 1
ATOM 1526 C C . GLY A 1 201 ? 24.801 -18.577 -4.662 1.00 55.59 201 GLY A C 1
ATOM 1527 O O . GLY A 1 201 ? 25.053 -17.585 -3.980 1.00 55.59 201 GLY A O 1
ATOM 1528 N N . MET A 1 202 ? 24.581 -19.760 -4.067 1.00 52.44 202 MET A N 1
ATOM 1529 C CA . MET A 1 202 ? 24.560 -19.855 -2.592 1.00 52.44 202 MET A CA 1
ATOM 1530 C C . MET A 1 202 ? 25.295 -21.052 -1.995 1.00 52.44 202 MET A C 1
ATOM 1532 O O . MET A 1 202 ? 24.919 -22.208 -2.174 1.00 52.44 202 MET A O 1
ATOM 1536 N N . SER A 1 203 ? 26.276 -20.737 -1.143 1.00 58.28 203 SER A N 1
ATOM 1537 C CA . SER A 1 203 ? 26.780 -21.663 -0.135 1.00 58.28 203 SER A CA 1
ATOM 1538 C C . SER A 1 203 ? 25.683 -21.959 0.912 1.00 58.28 203 SER A C 1
ATOM 1540 O O . SER A 1 203 ? 24.825 -21.108 1.173 1.00 58.28 203 SER A O 1
ATOM 1542 N N . PRO A 1 204 ? 25.696 -23.137 1.564 1.00 53.44 204 PRO A N 1
ATOM 1543 C CA . PRO A 1 204 ? 24.678 -23.563 2.540 1.00 53.44 204 PRO A CA 1
ATOM 1544 C C . PRO A 1 204 ? 24.400 -22.571 3.688 1.00 53.44 204 PRO A C 1
ATOM 1546 O O . PRO A 1 204 ? 23.318 -22.577 4.273 1.00 53.44 204 PRO A O 1
ATOM 1549 N N . LEU A 1 205 ? 25.349 -21.681 3.992 1.00 56.00 205 LEU A N 1
ATOM 1550 C CA . LEU A 1 205 ? 25.223 -20.636 5.012 1.00 56.00 205 LEU A CA 1
ATOM 1551 C C . LEU A 1 205 ? 24.253 -19.509 4.607 1.00 56.00 205 LEU A C 1
ATOM 1553 O O . LEU A 1 205 ? 23.602 -18.926 5.474 1.00 56.00 205 LEU A O 1
ATOM 1557 N N . GLY A 1 206 ? 24.092 -19.241 3.306 1.00 53.47 206 GLY A N 1
ATOM 1558 C CA . GLY A 1 206 ? 23.152 -18.236 2.793 1.00 53.47 206 GLY A CA 1
ATOM 1559 C C . GLY A 1 206 ? 21.689 -18.598 3.063 1.00 53.47 206 GLY A C 1
ATOM 1560 O O . GLY A 1 206 ? 20.885 -17.734 3.412 1.00 53.47 206 GLY A O 1
ATOM 1561 N N . TRP A 1 207 ? 21.360 -19.893 3.020 1.00 53.00 207 TRP A N 1
ATOM 1562 C CA . TRP A 1 207 ? 20.025 -20.399 3.354 1.00 53.00 207 TRP A CA 1
ATOM 1563 C C . TRP A 1 207 ? 19.660 -20.177 4.823 1.00 53.00 207 TRP A C 1
ATOM 1565 O O . TRP A 1 207 ? 18.546 -19.749 5.129 1.00 53.00 207 TRP A O 1
ATOM 1575 N N . ILE A 1 208 ? 20.608 -20.416 5.731 1.00 55.28 208 ILE A N 1
ATOM 1576 C CA . ILE A 1 208 ? 20.418 -20.212 7.172 1.00 55.28 208 ILE A CA 1
ATOM 1577 C C . ILE A 1 208 ? 20.324 -18.712 7.488 1.00 55.28 208 ILE A C 1
ATOM 1579 O O . ILE A 1 208 ? 19.532 -18.319 8.340 1.00 55.28 208 ILE A O 1
ATOM 1583 N N . ALA A 1 209 ? 21.053 -17.860 6.764 1.00 51.44 209 ALA A N 1
ATOM 1584 C CA . ALA A 1 209 ? 21.008 -16.410 6.940 1.00 51.44 209 ALA A CA 1
ATOM 1585 C C . ALA A 1 209 ? 19.710 -15.767 6.415 1.00 51.44 209 ALA A C 1
ATOM 1587 O O . ALA A 1 209 ? 19.158 -14.897 7.081 1.00 51.44 209 ALA A O 1
ATOM 1588 N N . VAL A 1 210 ? 19.181 -16.197 5.263 1.00 52.19 210 VAL A N 1
ATOM 1589 C CA . VAL A 1 210 ? 17.933 -15.643 4.698 1.00 52.19 210 VAL A CA 1
ATOM 1590 C C . VAL A 1 210 ? 16.703 -16.237 5.384 1.00 52.19 210 VAL A C 1
ATOM 1592 O O . VAL A 1 210 ? 15.822 -15.493 5.814 1.00 52.19 210 VAL A O 1
ATOM 1595 N N . GLY A 1 211 ? 16.656 -17.561 5.563 1.00 51.50 211 GLY A N 1
ATOM 1596 C CA . GLY A 1 211 ? 15.573 -18.231 6.287 1.00 51.50 211 GLY A CA 1
ATOM 1597 C C . GLY A 1 211 ? 15.562 -17.860 7.770 1.00 51.50 211 GLY A C 1
ATOM 1598 O O . GLY A 1 211 ? 14.516 -17.522 8.320 1.00 51.50 211 GLY A O 1
ATOM 1599 N N . GLY A 1 212 ? 16.737 -17.833 8.403 1.00 50.44 212 GLY A N 1
ATOM 1600 C CA . GLY A 1 212 ? 16.909 -17.400 9.787 1.00 50.44 212 GLY A CA 1
ATOM 1601 C C . GLY A 1 212 ? 16.722 -15.897 9.962 1.00 50.44 212 GLY A C 1
ATOM 1602 O O . GLY A 1 212 ? 16.103 -15.491 10.932 1.00 50.44 212 GLY A O 1
ATOM 1603 N N . GLY A 1 213 ? 17.159 -15.063 9.019 1.00 49.00 213 GLY A N 1
ATOM 1604 C CA . GLY A 1 213 ? 17.004 -13.607 9.075 1.00 49.00 213 GLY A CA 1
ATOM 1605 C C . GLY A 1 213 ? 15.553 -13.155 8.935 1.00 49.00 213 GLY A C 1
ATOM 1606 O O . GLY A 1 213 ? 15.098 -12.337 9.731 1.00 49.00 213 GLY A O 1
ATOM 1607 N N . LEU A 1 214 ? 14.788 -13.734 7.999 1.00 53.53 214 LEU A N 1
ATOM 1608 C CA . LEU A 1 214 ? 13.345 -13.484 7.902 1.00 53.53 214 LEU A CA 1
ATOM 1609 C C . LEU A 1 214 ? 12.601 -14.033 9.118 1.00 53.53 214 LEU A C 1
ATOM 1611 O O . LEU A 1 214 ? 11.751 -13.336 9.666 1.00 53.53 214 LEU A O 1
ATOM 1615 N N . TYR A 1 215 ? 12.942 -15.237 9.585 1.00 50.16 215 TYR A N 1
ATOM 1616 C CA . TYR A 1 215 ? 12.313 -15.821 10.767 1.00 50.16 215 TYR A CA 1
ATOM 1617 C C . TYR A 1 215 ? 12.621 -15.014 12.033 1.00 50.16 215 TYR A C 1
ATOM 1619 O O . TYR A 1 215 ? 11.707 -14.735 12.798 1.00 50.16 215 TYR A O 1
ATOM 1627 N N . VAL A 1 216 ? 13.864 -14.559 12.224 1.00 52.72 216 VAL A N 1
ATOM 1628 C CA . 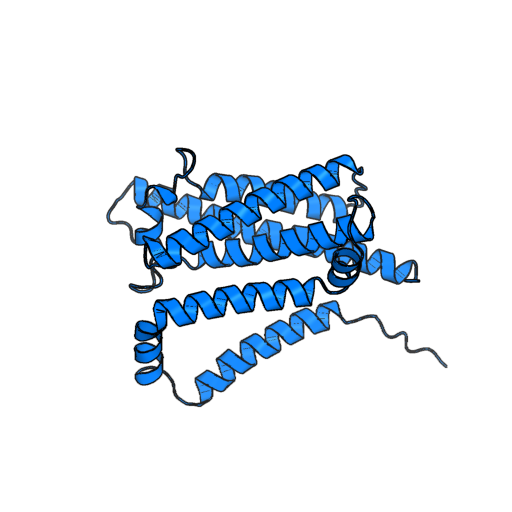VAL A 1 216 ? 14.313 -13.750 13.369 1.00 52.72 216 VAL A CA 1
ATOM 1629 C C . VAL A 1 216 ? 13.803 -12.315 13.286 1.00 52.72 216 VAL A C 1
ATOM 1631 O O . VAL A 1 216 ? 13.394 -11.791 14.312 1.00 52.72 216 VAL A O 1
ATOM 1634 N N . ALA A 1 217 ? 13.738 -11.679 12.113 1.00 51.94 217 ALA A N 1
ATOM 1635 C CA . ALA A 1 217 ? 13.145 -10.345 11.961 1.00 51.94 217 ALA A CA 1
ATOM 1636 C C . ALA A 1 217 ? 11.627 -10.376 12.194 1.00 51.94 217 ALA A C 1
ATOM 1638 O O . ALA A 1 217 ? 11.065 -9.502 12.856 1.00 51.94 217 ALA A O 1
ATOM 1639 N N . MET A 1 218 ? 10.962 -11.427 11.717 1.00 53.19 218 MET A N 1
ATOM 1640 C CA . MET A 1 218 ? 9.537 -11.655 11.928 1.00 53.19 218 MET A CA 1
ATOM 1641 C C . MET A 1 218 ? 9.240 -12.031 13.386 1.00 53.19 218 MET A C 1
ATOM 1643 O O . MET A 1 218 ? 8.306 -11.486 13.968 1.00 53.19 218 MET A O 1
ATOM 1647 N N . LEU A 1 219 ? 10.074 -12.860 14.026 1.00 51.19 219 LEU A N 1
ATOM 1648 C CA . LEU A 1 219 ? 10.035 -13.097 15.471 1.00 51.19 219 LEU A CA 1
ATOM 1649 C C . LEU A 1 219 ? 10.342 -11.827 16.254 1.00 51.19 219 LE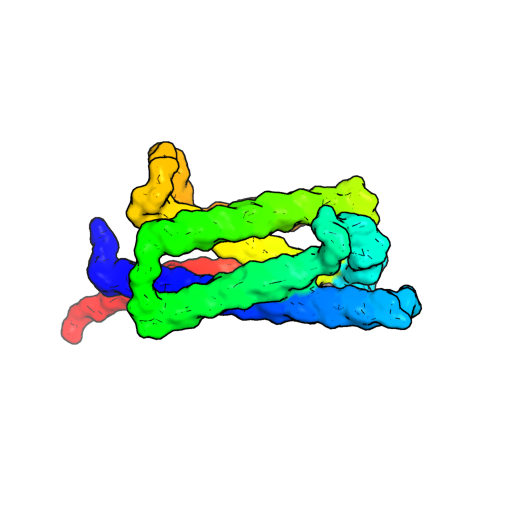U A C 1
ATOM 1651 O O . LEU A 1 219 ? 9.652 -11.575 17.225 1.00 51.19 219 LEU A O 1
ATOM 1655 N N . ALA A 1 220 ? 11.300 -10.998 15.852 1.00 53.22 220 ALA A N 1
ATOM 1656 C CA . ALA A 1 220 ? 11.640 -9.755 16.540 1.00 53.22 220 ALA A CA 1
ATOM 1657 C C . ALA A 1 220 ? 10.503 -8.732 16.451 1.00 53.22 220 ALA A C 1
ATOM 1659 O O . ALA A 1 220 ? 10.195 -8.083 17.450 1.00 53.22 220 ALA A O 1
ATOM 1660 N N . LEU A 1 221 ? 9.817 -8.633 15.310 1.00 55.38 221 LEU A N 1
ATOM 1661 C CA . LEU A 1 221 ? 8.612 -7.813 15.158 1.00 55.38 221 LEU A CA 1
ATOM 1662 C C . LEU A 1 221 ? 7.432 -8.380 15.964 1.00 55.38 221 LEU A C 1
ATOM 1664 O O . LEU A 1 221 ? 6.745 -7.634 16.663 1.00 55.38 221 LEU A O 1
ATOM 1668 N N . VAL A 1 222 ? 7.231 -9.702 15.951 1.00 53.97 222 VAL A N 1
ATOM 1669 C CA . VAL A 1 222 ? 6.180 -10.381 16.733 1.00 53.97 222 VAL A CA 1
ATOM 1670 C C . VAL A 1 222 ? 6.451 -10.313 18.241 1.00 53.97 222 VAL A C 1
ATOM 1672 O O . VAL A 1 222 ? 5.519 -10.110 19.015 1.00 53.97 222 VAL A O 1
ATOM 1675 N N . VAL A 1 223 ? 7.705 -10.439 18.676 1.00 54.06 223 VAL A N 1
ATOM 1676 C CA . VAL A 1 223 ? 8.161 -10.360 20.074 1.00 54.06 223 VAL A CA 1
ATOM 1677 C C . VAL A 1 223 ? 8.147 -8.916 20.564 1.00 54.06 223 VAL A C 1
ATOM 1679 O O . VAL A 1 223 ? 7.700 -8.675 21.684 1.00 54.06 223 VAL A O 1
ATOM 1682 N N . SER A 1 224 ? 8.529 -7.945 19.730 1.00 56.19 224 SER A N 1
ATOM 1683 C CA . SER A 1 224 ? 8.402 -6.516 20.061 1.00 56.19 224 SER A CA 1
ATOM 1684 C C . SER A 1 224 ? 6.940 -6.100 20.208 1.00 56.19 224 SER A C 1
ATOM 1686 O O . SER A 1 224 ? 6.620 -5.279 21.062 1.00 56.19 224 SER A O 1
ATOM 1688 N N . TYR A 1 225 ? 6.032 -6.724 19.452 1.00 47.88 225 TYR A N 1
ATOM 1689 C CA . TYR A 1 225 ? 4.589 -6.554 19.628 1.00 47.88 225 TYR A CA 1
ATOM 1690 C C . TYR A 1 225 ? 4.024 -7.343 20.830 1.00 47.88 225 TYR A C 1
ATOM 1692 O O . TYR A 1 225 ? 3.063 -6.907 21.461 1.00 47.88 225 TYR A O 1
ATOM 1700 N N . ARG A 1 226 ? 4.618 -8.496 21.183 1.00 50.66 226 ARG A N 1
ATOM 1701 C CA . ARG A 1 226 ? 4.217 -9.340 22.329 1.00 50.66 226 ARG A CA 1
ATOM 1702 C C . ARG A 1 226 ? 4.787 -8.918 23.681 1.00 50.66 226 ARG A C 1
ATOM 1704 O O . ARG A 1 226 ? 4.300 -9.456 24.677 1.00 50.66 226 ARG A O 1
ATOM 1711 N N . ARG A 1 227 ? 5.770 -8.010 23.768 1.00 46.16 227 ARG A N 1
ATOM 1712 C CA . ARG A 1 227 ? 6.248 -7.482 25.060 1.00 46.16 227 ARG A CA 1
ATOM 1713 C C . ARG A 1 227 ? 5.149 -6.648 25.729 1.00 46.16 227 ARG A C 1
ATOM 1715 O O . ARG A 1 227 ? 5.142 -5.422 25.713 1.00 46.16 227 ARG A O 1
ATOM 1722 N N . LYS A 1 228 ? 4.227 -7.358 26.381 1.00 44.31 228 LYS A N 1
ATOM 1723 C CA . LYS A 1 228 ? 3.612 -6.912 27.625 1.00 44.31 228 LYS A CA 1
ATOM 1724 C C . LYS A 1 228 ? 4.753 -6.582 28.593 1.00 44.31 228 LYS A C 1
ATOM 1726 O O . LYS A 1 228 ? 5.662 -7.404 28.708 1.00 44.31 228 LYS A O 1
ATOM 1731 N N . PRO A 1 229 ? 4.724 -5.452 29.315 1.00 44.75 229 PRO A N 1
ATOM 1732 C CA . PRO A 1 229 ? 5.510 -5.352 30.529 1.00 44.75 229 PRO A CA 1
ATOM 1733 C C . PRO A 1 229 ? 4.959 -6.417 31.478 1.00 44.75 229 PRO A C 1
ATOM 1735 O O . PRO A 1 229 ? 3.867 -6.278 32.029 1.00 44.75 229 PRO A O 1
ATOM 1738 N N . THR A 1 230 ? 5.668 -7.535 31.606 1.00 49.00 230 THR A N 1
ATOM 1739 C CA . THR A 1 230 ? 5.543 -8.381 32.785 1.00 49.00 230 THR A CA 1
ATOM 1740 C C . THR A 1 230 ? 5.987 -7.509 33.943 1.00 49.00 230 THR A C 1
ATOM 1742 O O . THR A 1 230 ? 7.178 -7.262 34.113 1.00 49.00 230 THR A O 1
ATOM 1745 N N . GLY A 1 231 ? 5.017 -6.961 34.672 1.00 45.25 231 GLY A N 1
ATOM 1746 C CA . GLY A 1 231 ? 5.274 -6.396 35.980 1.00 45.25 231 GLY A CA 1
ATOM 1747 C C . GLY A 1 231 ? 5.902 -7.491 36.826 1.00 45.25 231 GLY A C 1
ATOM 1748 O O . GLY A 1 231 ? 5.242 -8.468 37.171 1.00 45.25 231 GLY A O 1
ATOM 1749 N N . THR A 1 232 ? 7.189 -7.348 37.103 1.00 42.78 232 THR A N 1
ATOM 1750 C CA . THR A 1 232 ? 7.819 -7.968 38.258 1.00 42.78 232 THR A CA 1
ATOM 1751 C C . THR A 1 232 ? 7.195 -7.307 39.481 1.00 42.78 232 THR A C 1
ATOM 1753 O O . THR A 1 232 ? 7.486 -6.152 39.788 1.00 42.78 232 THR A O 1
ATOM 1756 N N . GLY A 1 233 ? 6.235 -7.999 40.090 1.00 44.38 233 GLY A N 1
ATOM 1757 C CA . GLY A 1 233 ? 5.737 -7.686 41.420 1.00 44.38 233 GLY A CA 1
ATOM 1758 C C . GLY A 1 233 ? 6.574 -8.387 42.486 1.00 44.38 233 GLY A C 1
ATOM 1759 O O . GLY A 1 233 ? 7.021 -9.509 42.257 1.00 44.38 233 GLY A O 1
ATOM 1760 N N . GLY A 1 234 ? 6.689 -7.719 43.638 1.00 46.19 234 GLY A N 1
ATOM 1761 C CA . GLY A 1 234 ? 7.210 -8.238 44.910 1.00 46.19 234 GLY A CA 1
ATOM 1762 C C . GLY A 1 234 ? 8.738 -8.302 44.937 1.00 46.19 234 GLY A C 1
ATOM 1763 O O . GLY A 1 234 ? 9.329 -8.940 44.079 1.00 46.19 234 GLY A O 1
ATOM 1764 N N . THR A 1 235 ? 9.448 -7.656 45.854 1.00 42.25 235 THR A N 1
ATOM 1765 C CA . THR A 1 235 ? 9.143 -7.292 47.250 1.00 42.25 235 THR A CA 1
ATOM 1766 C C . THR A 1 235 ? 9.838 -5.997 47.633 1.00 42.25 235 THR A C 1
ATOM 1768 O O . THR A 1 235 ? 10.983 -5.816 47.164 1.00 42.25 235 THR A O 1
#

Secondary structure (DSSP, 8-state):
---HHHHHHHHHHHHHHHHHHHHHHHHHHHHHHHHHHHHHH-TT---TT--SSSS-HHHHHTSGGGGTTSS-THHHHHHHHHHHHHHHHHHHTT----HHHHHHHHHHHHHHHHHHHHHHHHIIIII----HHHHHHHHHHHHHHHHHHHHHHHTTSS---HHHHHHTT-HHHHHHHHHHHHHHHHHHHTHHHHHHHHHHH--HHHHHHHHHHHHHHHHHHHHHHH---------

Sequence (235 aa):
MPTPAEQRSTGRGFAWLLTGGGSIGLLAAAVLLVEKFALLRDPTYVPSCSINPVLSCGSVMSTPQAEAFGFPNPLLGVVGFTVVATIGVALLAGARPTRWFWLGLQAGTTAGFVFVHWLIVQSLYRIGALCPYCMIVWVVTITLFVAVTARNVTARALPAPRVLMRAARYPSTIVAVWLLVVVVLVAARFWDYWALVLRDGMSPLGWIAVGGGLYVAMLALVVSYRRKPTGTGGT

pLDDT: mean 82.59, std 16.22, range [42.25, 98.38]

Foldseek 3Di:
DQDPVRVVVLLLVLLVLLQVLLVLLLVLLVLLVVQLVVCVVPVPDQRPQDDDPQSGSSLLSPDVLCCVPPHGPSVLSNVLSVVSNVSSVCSVVVDDDDLVVLVVQLVSLVVLQVSLVVSLCCSLPPRNHHGPSSVSNNLSSLLSNLSSQLVCLCVVSDDDDPVSVVVSVCSLVVSVVVVVVSVVSVCVSCVVVVVVCVVPPDDPVVCCCVVVVVVVVSVVVVVVVVPDPPPPDDD